Protein AF-A0A9L0JDP2-F1 (afdb_monomer)

Foldseek 3Di:
DDDDDDDDDDDPDDDPPDPVVPPPPPDDDDDDPPFQEEQEAQAPVSVLVQLVCVVVVGRYYYDHPDPDHHPQQDWDCPDPPDIDRRHDPDPDPPDVCSCVVVVVVVVPDADDDDFQPDKAFDPDDPPPPDDGQIQTHGDDLVVNLVSCVVPPNVCSVCVVVVVVVVVLLCQLCVLVVPQDDQPVCCCPPNDPVSVVVSVVSCVSNVCSVVPDDPPDDDDPPDPPVVNVPDDDDDDDD

Secondary structure (DSSP, 8-state):
------------------GGGGTTSSSS-----S-SEEEE--BHHHHHHHHHHHHTT--EEEE-SSSS-BGGG-EEEEETTEEEESS--S--S--HHHHHHTTTTTTT------SS-EEEE------SSPPPPEEEE-S-HHHHHHHHHTT-HHHHHHHHHHHHHHHHHHHHHHHHHSSPPP-HHHHHHS-HHHHHHHHGGGHHHHHHHH----TT------S-HHHH---------

InterPro domains:
  IPR036188 FAD/NAD(P)-binding domain superfamily [G3DSA:3.50.50.60] (34-152)
  IPR036188 FAD/NAD(P)-binding domain superfamily [SSF51905] (31-178)

Radius of gyration: 27.21 Å; Cα contacts (8 Å, |Δi|>4): 185; chains: 1; bounding box: 73×47×83 Å

pLDDT: mean 76.31, std 22.42, range [28.19, 98.44]

Nearest PDB structures (foldseek):
  3hdq-assembly1_A  TM=6.969E-01  e=1.638E-02  Deinococcus radiodurans
  4gu0-assembly2_D  TM=6.126E-01  e=6.664E-03  Homo sapiens
  4fwj-assembly1_A  TM=6.280E-01  e=8.616E-03  Homo sapiens
  4gut-assembly1_A  TM=4.426E-01  e=4.533E-03  Homo sapiens
  7xe2-assembly1_A  TM=3.858E-01  e=6.664E-03  Homo sapiens

Mean predicted aligned error: 14.18 Å

Solvent-accessible surface area (backbone atoms only — not comparable to full-atom values): 15313 Å² total; per-residue (Å²): 133,88,81,90,85,84,85,86,79,85,88,91,75,80,84,85,74,63,76,79,74,66,80,68,69,90,71,74,83,88,70,75,76,89,48,80,42,78,42,83,40,38,21,56,69,41,46,52,52,49,52,54,41,42,75,72,70,40,46,63,46,75,47,52,95,57,101,68,70,27,54,48,60,30,72,43,71,86,46,96,100,41,78,41,57,73,74,42,85,68,89,81,81,75,51,68,64,58,45,56,76,68,40,34,61,84,76,65,58,80,86,79,83,70,73,61,69,41,78,48,77,51,97,53,83,63,78,67,97,52,80,61,60,54,44,55,35,51,88,48,66,70,60,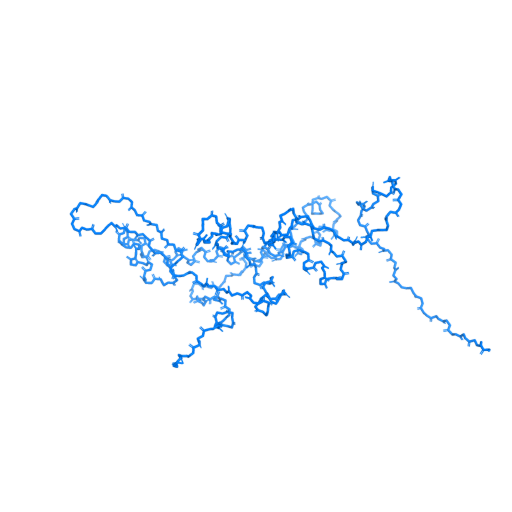32,29,58,36,39,38,79,78,34,60,66,55,24,71,46,43,66,61,50,52,55,51,53,51,52,54,48,63,34,48,55,60,54,76,79,45,75,74,68,61,60,61,41,50,75,73,42,56,74,68,48,28,60,55,48,54,62,56,45,48,49,61,51,46,30,74,62,73,68,79,72,97,80,80,85,75,78,8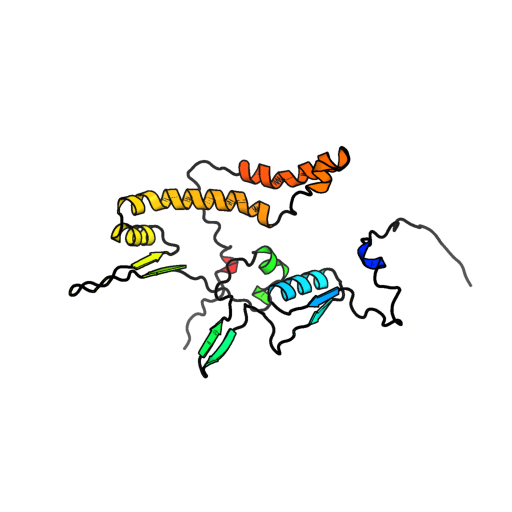5,60,75,58,64,81,77,70,69,80,81,83,78,76,78,77,135

Structure (mmCIF, N/CA/C/O backbone):
data_AF-A0A9L0JDP2-F1
#
_entry.id   AF-A0A9L0JDP2-F1
#
loop_
_atom_site.group_PDB
_atom_site.id
_atom_site.type_symbol
_atom_site.label_atom_id
_atom_site.label_alt_id
_atom_site.label_comp_id
_atom_site.label_asym_id
_atom_site.label_entity_id
_atom_site.label_seq_id
_atom_site.pdbx_PDB_ins_code
_atom_site.Cartn_x
_atom_site.Cartn_y
_atom_site.Cartn_z
_atom_site.occupancy
_atom_site.B_iso_or_equiv
_atom_site.auth_seq_id
_atom_site.auth_comp_id
_atom_site.auth_asym_id
_atom_site.auth_atom_id
_atom_site.pdbx_PDB_model_num
ATOM 1 N N . MET A 1 1 ? 34.799 19.484 -53.514 1.00 33.72 1 MET A N 1
ATOM 2 C CA . MET A 1 1 ? 36.082 19.444 -52.776 1.00 33.72 1 MET A CA 1
ATOM 3 C C . MET A 1 1 ? 35.732 19.665 -51.308 1.00 33.72 1 MET A C 1
ATOM 5 O O . MET A 1 1 ? 35.156 20.699 -51.018 1.00 33.72 1 MET A O 1
ATOM 9 N N . ALA A 1 2 ? 35.693 18.643 -50.441 1.00 28.53 2 ALA A N 1
ATOM 10 C CA . ALA A 1 2 ? 36.844 18.050 -49.727 1.00 28.53 2 ALA A CA 1
ATOM 11 C C . ALA A 1 2 ? 37.706 19.151 -49.063 1.00 28.53 2 ALA A C 1
ATOM 13 O O . ALA A 1 2 ? 38.103 20.069 -49.761 1.00 28.53 2 ALA A O 1
ATOM 14 N N . ALA A 1 3 ? 38.027 19.163 -47.767 1.00 32.31 3 ALA A N 1
ATOM 15 C CA . ALA A 1 3 ? 38.259 18.081 -46.813 1.00 32.31 3 ALA A CA 1
ATOM 16 C C . ALA A 1 3 ? 38.111 18.631 -45.361 1.00 32.31 3 ALA A C 1
ATOM 18 O O . ALA A 1 3 ? 38.319 19.812 -45.121 1.00 32.31 3 ALA A O 1
ATOM 19 N N . SER A 1 4 ? 37.548 17.865 -44.422 1.00 33.56 4 SER A N 1
ATOM 20 C CA . SER A 1 4 ? 38.250 17.083 -43.382 1.00 33.56 4 SER A CA 1
ATOM 21 C C . SER A 1 4 ? 38.693 17.849 -42.126 1.00 33.56 4 SER A C 1
ATOM 23 O O . SER A 1 4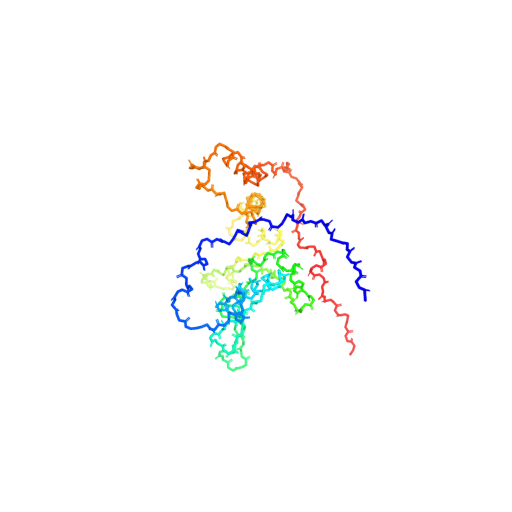 ? 39.580 18.690 -42.176 1.00 33.56 4 SER A O 1
ATOM 25 N N . GLY A 1 5 ? 38.173 17.407 -40.980 1.00 29.95 5 GLY A N 1
ATOM 26 C CA . GLY A 1 5 ? 38.698 17.690 -39.644 1.00 29.95 5 GLY A CA 1
ATOM 27 C C . GLY A 1 5 ? 38.155 16.669 -38.649 1.00 29.95 5 GLY A C 1
ATOM 28 O O . GLY A 1 5 ? 37.152 16.900 -37.986 1.00 29.95 5 GLY A O 1
ATOM 29 N N . ARG A 1 6 ? 38.774 15.486 -38.630 1.00 34.44 6 ARG A N 1
ATOM 30 C CA . ARG A 1 6 ? 38.510 14.398 -37.679 1.00 34.44 6 ARG A CA 1
ATOM 31 C C . ARG A 1 6 ? 38.980 14.802 -36.280 1.00 34.44 6 ARG A C 1
ATOM 33 O O . ARG A 1 6 ? 40.044 15.394 -36.158 1.00 34.44 6 ARG A O 1
ATOM 40 N N . GLY A 1 7 ? 38.301 14.279 -35.261 1.00 28.19 7 GLY A N 1
ATOM 41 C CA . GLY A 1 7 ? 38.984 13.794 -34.062 1.00 28.19 7 GLY A CA 1
ATOM 42 C C . GLY A 1 7 ? 38.589 14.460 -32.752 1.00 28.19 7 GLY A C 1
ATOM 43 O O . GLY A 1 7 ? 39.236 15.400 -32.320 1.00 28.19 7 GLY A O 1
ATOM 44 N N . LEU A 1 8 ? 37.649 13.839 -32.040 1.00 36.06 8 LEU A N 1
ATOM 45 C CA . LEU A 1 8 ? 37.987 13.273 -30.734 1.00 36.06 8 LEU A CA 1
ATOM 46 C C . LEU A 1 8 ? 37.061 12.096 -30.414 1.00 36.06 8 LEU A C 1
ATOM 48 O O . LEU A 1 8 ? 35.843 12.198 -30.315 1.00 36.06 8 LEU A O 1
ATOM 52 N N . CYS A 1 9 ? 37.708 10.941 -30.372 1.00 32.25 9 CYS A N 1
ATOM 53 C CA . CYS A 1 9 ? 37.169 9.613 -30.181 1.00 32.25 9 CYS A CA 1
ATOM 54 C C . CYS A 1 9 ? 36.943 9.294 -28.696 1.00 32.25 9 CYS A C 1
ATOM 56 O O . CYS A 1 9 ? 37.744 9.672 -27.851 1.00 32.25 9 CYS A O 1
ATOM 58 N N . ARG A 1 10 ? 35.972 8.396 -28.476 1.00 33.31 10 ARG A N 1
ATOM 59 C CA . ARG A 1 10 ? 36.019 7.243 -27.554 1.00 33.31 10 ARG A CA 1
ATOM 60 C C . ARG A 1 10 ? 36.104 7.506 -26.044 1.00 33.31 10 ARG A C 1
ATOM 62 O O . ARG A 1 10 ? 37.184 7.589 -25.480 1.00 33.31 10 ARG A O 1
ATOM 69 N N . ALA A 1 11 ? 34.959 7.301 -25.393 1.00 33.59 11 ALA A N 1
ATOM 70 C CA . ALA A 1 11 ? 34.847 6.398 -24.241 1.00 33.59 11 ALA A CA 1
ATOM 71 C C . ALA A 1 11 ? 33.396 5.893 -24.084 1.00 33.59 11 ALA A C 1
ATOM 73 O O . ALA A 1 11 ? 32.724 6.178 -23.103 1.00 33.59 11 ALA A O 1
ATOM 74 N N . VAL A 1 12 ? 32.897 5.133 -25.066 1.00 35.25 12 VAL A N 1
ATOM 75 C CA . VAL A 1 12 ? 31.731 4.248 -24.873 1.00 35.25 12 VAL A CA 1
ATOM 76 C C . VAL A 1 12 ? 32.250 2.821 -25.006 1.00 35.25 12 VAL A C 1
ATOM 78 O O . VAL A 1 12 ? 32.100 2.160 -26.030 1.00 35.25 12 VAL A O 1
ATOM 81 N N . GLY A 1 13 ? 33.025 2.411 -24.004 1.00 32.59 13 GLY A N 1
ATOM 82 C CA . GLY A 1 13 ? 33.569 1.067 -23.873 1.00 32.59 13 GLY A CA 1
ATOM 83 C C . GLY A 1 13 ? 32.751 0.268 -22.864 1.00 32.59 13 GLY A C 1
ATOM 84 O O . GLY A 1 13 ? 32.500 0.751 -21.768 1.00 32.59 13 GLY A O 1
ATOM 85 N N . ALA A 1 14 ? 32.401 -0.958 -23.256 1.00 38.81 14 ALA A N 1
ATOM 86 C CA . ALA A 1 14 ? 31.764 -2.018 -22.472 1.00 38.81 14 ALA A CA 1
ATOM 87 C C . ALA A 1 14 ? 30.270 -1.831 -22.137 1.00 38.81 14 ALA A C 1
ATOM 89 O O . ALA A 1 14 ? 29.865 -1.302 -21.109 1.00 38.81 14 ALA A O 1
ATOM 90 N N . SER A 1 15 ? 29.438 -2.388 -23.019 1.00 44.62 15 SER A N 1
ATOM 91 C CA . SER A 1 15 ? 28.046 -2.739 -22.746 1.00 44.62 15 SER A CA 1
ATOM 92 C C . SER A 1 15 ? 27.969 -3.756 -21.590 1.00 44.62 15 SER A C 1
ATOM 94 O O . SER A 1 15 ? 28.521 -4.847 -21.739 1.00 44.62 15 SER A O 1
ATOM 96 N N . PRO A 1 16 ? 27.264 -3.488 -20.474 1.00 43.59 16 PRO A N 1
ATOM 97 C CA . PRO A 1 16 ? 27.003 -4.490 -19.453 1.00 43.59 16 PRO A CA 1
ATOM 98 C C . PRO A 1 16 ? 25.649 -5.135 -19.758 1.00 43.59 16 PRO A C 1
ATOM 100 O O . PRO A 1 16 ? 24.687 -4.991 -19.009 1.00 43.59 16 PRO A O 1
ATOM 103 N N . ARG A 1 17 ? 25.513 -5.803 -20.911 1.00 47.50 17 ARG A N 1
ATOM 104 C CA . ARG A 1 17 ? 24.341 -6.662 -21.128 1.00 47.50 17 ARG A CA 1
ATOM 105 C C . ARG A 1 17 ? 24.508 -7.879 -20.209 1.00 47.50 17 ARG A C 1
ATOM 107 O O . ARG A 1 17 ? 25.501 -8.590 -20.369 1.00 47.50 17 ARG A O 1
ATOM 114 N N . PRO A 1 18 ? 23.593 -8.137 -19.258 1.00 46.75 18 PRO A N 1
ATOM 115 C CA . PRO A 1 18 ? 23.719 -9.297 -18.387 1.00 46.75 18 PRO A CA 1
ATOM 116 C C . PRO A 1 18 ? 23.663 -10.594 -19.212 1.00 46.75 18 PRO A C 1
ATOM 118 O O . PRO A 1 18 ? 23.023 -10.649 -20.267 1.00 46.75 18 PRO A O 1
ATOM 121 N N . ALA A 1 19 ? 24.342 -11.639 -18.731 1.00 52.16 19 ALA A N 1
ATOM 122 C CA . ALA A 1 19 ? 24.597 -12.886 -19.459 1.00 52.16 19 ALA A CA 1
ATOM 123 C C . ALA A 1 19 ? 23.337 -13.598 -19.999 1.00 52.16 19 ALA A C 1
ATOM 125 O O . ALA A 1 19 ? 23.432 -14.321 -20.990 1.00 52.16 19 ALA A O 1
ATOM 126 N N . TRP A 1 20 ? 22.158 -13.337 -19.427 1.00 52.25 20 TRP A N 1
ATOM 127 C CA . TRP A 1 20 ? 20.892 -13.946 -19.846 1.00 52.25 20 TRP A CA 1
ATOM 128 C C . TRP A 1 20 ? 20.442 -13.560 -21.269 1.00 52.25 20 TRP A C 1
ATOM 130 O O . TRP A 1 20 ? 19.670 -14.297 -21.874 1.00 52.25 20 TRP A O 1
ATOM 140 N N . ARG A 1 21 ? 20.966 -12.474 -21.869 1.00 47.22 21 ARG A N 1
ATOM 141 C CA . ARG A 1 21 ? 20.649 -12.117 -23.271 1.00 47.22 21 ARG A CA 1
ATOM 142 C C . ARG A 1 21 ? 21.273 -13.041 -24.326 1.00 47.22 21 ARG A C 1
ATOM 144 O O . ARG A 1 21 ? 20.847 -12.981 -25.473 1.00 47.22 21 ARG A O 1
ATOM 151 N N . ARG A 1 22 ? 22.285 -13.855 -23.993 1.00 47.56 22 ARG A N 1
ATOM 152 C CA . ARG A 1 22 ? 22.965 -14.716 -24.987 1.00 47.56 22 ARG A CA 1
ATOM 153 C C . ARG A 1 22 ? 22.271 -16.057 -25.239 1.00 47.56 22 ARG A C 1
ATOM 155 O O . ARG A 1 22 ? 22.456 -16.615 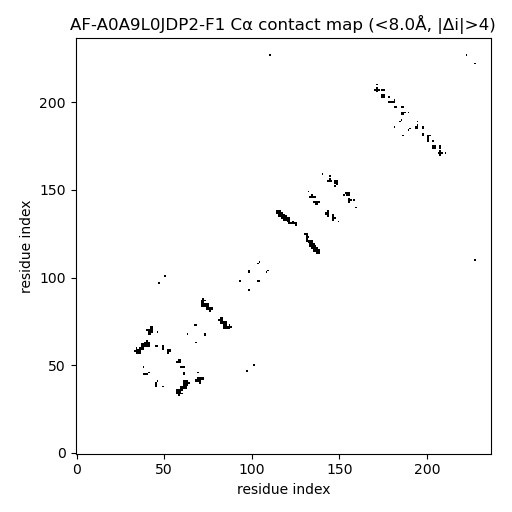-26.310 1.00 47.56 22 ARG A O 1
ATOM 162 N N . ALA A 1 23 ? 21.452 -16.551 -24.312 1.00 49.50 23 ALA A N 1
ATOM 163 C CA . ALA A 1 23 ? 20.966 -17.934 -24.355 1.00 49.50 23 ALA A CA 1
ATOM 164 C C . ALA A 1 23 ? 19.836 -18.213 -25.372 1.00 49.50 23 ALA A C 1
ATOM 166 O O . ALA A 1 23 ? 19.535 -19.372 -25.629 1.00 49.50 23 ALA A O 1
ATOM 167 N N . HIS A 1 24 ? 19.211 -17.190 -25.966 1.00 47.59 24 HIS A N 1
ATOM 168 C CA . HIS A 1 24 ? 17.998 -17.372 -26.783 1.00 47.59 24 HIS A CA 1
ATOM 169 C C . HIS A 1 24 ? 18.166 -17.081 -28.284 1.00 47.59 24 HIS A C 1
ATOM 171 O O . HIS A 1 24 ? 17.195 -17.183 -29.026 1.00 47.59 24 HIS A O 1
ATOM 177 N N . TRP A 1 25 ? 19.365 -16.711 -28.748 1.00 44.75 25 TRP A N 1
ATOM 178 C CA . TRP A 1 25 ? 19.568 -16.221 -30.122 1.00 44.75 25 TRP A CA 1
ATOM 179 C C . TRP A 1 25 ? 19.811 -17.321 -31.170 1.00 44.75 25 TRP A C 1
ATOM 181 O O . TRP A 1 25 ? 19.553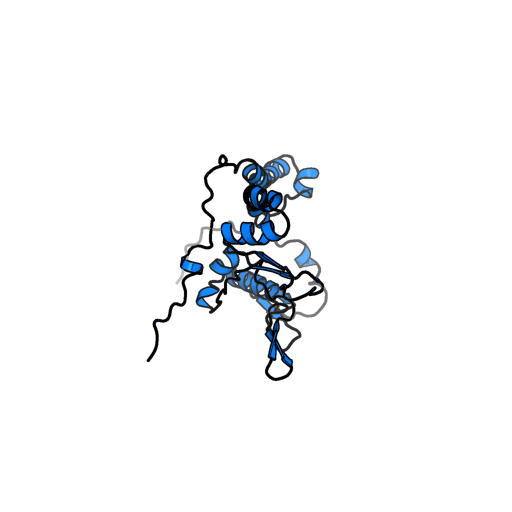 -17.108 -32.350 1.00 44.75 25 TRP A O 1
ATOM 191 N N . GLU A 1 26 ? 20.285 -18.504 -30.777 1.00 48.22 26 GLU A N 1
ATOM 192 C CA . GLU A 1 26 ? 20.755 -19.506 -31.750 1.00 48.22 26 GLU A CA 1
ATOM 193 C C . GLU A 1 26 ? 19.645 -20.378 -32.360 1.00 48.22 26 GLU A C 1
ATOM 195 O O . GLU A 1 26 ? 19.895 -21.104 -33.320 1.00 48.22 26 GLU A O 1
ATOM 200 N N . ALA A 1 27 ? 18.399 -20.279 -31.885 1.00 52.94 27 ALA A N 1
ATOM 201 C CA . ALA A 1 27 ? 17.290 -21.068 -32.410 1.00 52.94 27 ALA A CA 1
ATOM 202 C C . ALA A 1 27 ? 16.154 -20.183 -32.952 1.00 52.94 27 ALA A C 1
ATOM 204 O O . ALA A 1 27 ? 15.339 -19.680 -32.181 1.00 52.94 27 ALA A O 1
ATOM 205 N N . ARG A 1 28 ? 16.039 -20.152 -34.292 1.00 51.56 28 ARG A N 1
ATOM 206 C CA . ARG A 1 28 ? 14.911 -19.710 -35.157 1.00 51.56 28 ARG A CA 1
ATOM 207 C C . ARG A 1 28 ? 15.097 -18.360 -35.873 1.00 51.56 28 ARG A C 1
ATOM 209 O O . ARG A 1 28 ? 15.578 -17.383 -35.314 1.00 51.56 28 ARG A O 1
ATOM 216 N N . GLY A 1 29 ? 14.726 -18.364 -37.160 1.00 50.81 29 GLY A N 1
ATOM 217 C CA . GLY A 1 29 ? 14.901 -17.282 -38.134 1.00 50.81 29 GLY A CA 1
ATOM 218 C C . GLY A 1 29 ? 14.447 -15.904 -37.647 1.00 50.81 29 GLY A C 1
ATOM 219 O O . GLY A 1 29 ? 13.514 -15.770 -36.861 1.00 50.81 29 GLY A O 1
ATOM 220 N N . HIS A 1 30 ? 15.163 -14.881 -38.111 1.00 51.69 30 HIS A N 1
ATOM 221 C CA . HIS A 1 30 ? 15.172 -13.533 -37.552 1.00 51.69 30 HIS A CA 1
ATOM 222 C C . HIS A 1 30 ? 13.851 -12.770 -37.733 1.00 51.69 30 HIS A C 1
ATOM 224 O O . HIS A 1 30 ? 13.695 -11.982 -38.664 1.00 51.69 30 HIS A O 1
ATOM 230 N N . LEU A 1 31 ? 12.940 -12.907 -36.773 1.00 53.84 31 LEU A N 1
ATOM 231 C CA . LEU A 1 31 ? 12.089 -11.783 -36.399 1.00 53.84 31 LEU A CA 1
ATOM 232 C C . LEU A 1 31 ? 12.994 -10.761 -35.704 1.00 53.84 31 LEU A C 1
ATOM 234 O O . LEU A 1 31 ? 13.639 -11.078 -34.702 1.00 53.84 31 LEU A O 1
ATOM 238 N N . LYS A 1 32 ? 13.095 -9.541 -36.244 1.00 54.28 32 LYS A N 1
ATOM 239 C CA . LYS A 1 32 ? 13.698 -8.442 -35.480 1.00 54.28 32 LYS A CA 1
ATOM 240 C C . LYS A 1 32 ? 12.852 -8.266 -34.213 1.00 54.28 32 LYS A C 1
ATOM 242 O O . LYS A 1 32 ? 11.629 -8.242 -34.345 1.00 54.28 32 LYS A O 1
ATOM 247 N N . PRO A 1 33 ? 13.449 -8.158 -33.013 1.00 65.69 33 PRO A N 1
ATOM 248 C CA . PRO A 1 33 ? 12.668 -7.843 -31.830 1.00 65.69 33 PRO A CA 1
ATOM 249 C C . PRO A 1 33 ? 12.027 -6.472 -32.045 1.00 65.69 33 PRO A C 1
ATOM 251 O O . PRO A 1 33 ? 12.725 -5.464 -32.114 1.00 65.69 33 PRO A O 1
ATOM 254 N N . GLU A 1 34 ? 10.707 -6.456 -32.229 1.00 80.69 34 GLU A N 1
ATOM 255 C CA . GLU A 1 34 ? 9.926 -5.229 -32.398 1.00 80.69 34 GLU A CA 1
ATOM 256 C C . GLU A 1 34 ? 9.892 -4.423 -31.095 1.00 80.69 34 GLU A C 1
ATOM 258 O O . GLU A 1 34 ? 9.812 -3.202 -31.134 1.00 80.69 34 GLU A O 1
ATOM 263 N N . TYR A 1 35 ? 10.054 -5.101 -29.955 1.00 89.75 35 TYR A N 1
ATOM 264 C CA . TYR A 1 35 ? 10.058 -4.531 -28.612 1.00 89.75 35 TYR A CA 1
ATOM 265 C C . TYR A 1 35 ? 11.344 -4.901 -27.859 1.00 89.75 35 TYR A C 1
ATOM 267 O O . TYR A 1 35 ? 11.875 -6.004 -28.009 1.00 89.75 35 TYR A O 1
ATOM 275 N N . ASP A 1 36 ? 11.814 -3.996 -27.001 1.00 91.56 36 ASP A N 1
ATOM 276 C CA . ASP A 1 36 ? 12.948 -4.202 -26.093 1.00 91.56 36 ASP A CA 1
ATOM 277 C C . ASP A 1 36 ? 12.545 -4.947 -24.811 1.00 91.56 36 ASP A C 1
ATOM 279 O O . ASP A 1 36 ? 13.378 -5.617 -24.192 1.00 91.56 36 ASP A O 1
ATOM 283 N N . ALA A 1 37 ? 11.278 -4.815 -24.404 1.00 95.06 37 ALA A N 1
ATOM 284 C CA . ALA A 1 37 ? 10.700 -5.466 -23.236 1.00 95.06 37 ALA A CA 1
ATOM 285 C C . ALA A 1 37 ? 9.244 -5.877 -23.487 1.00 95.06 37 ALA A C 1
ATOM 287 O O . ALA A 1 37 ? 8.489 -5.194 -24.179 1.00 95.06 37 ALA A O 1
ATOM 288 N N . VAL A 1 38 ? 8.840 -6.991 -22.877 1.00 96.00 38 VAL A N 1
ATOM 289 C CA . VAL A 1 38 ? 7.465 -7.491 -22.918 1.00 96.00 38 VAL A CA 1
ATOM 290 C C . VAL A 1 38 ? 6.976 -7.712 -21.491 1.00 96.00 38 VAL A C 1
ATOM 292 O O . VAL A 1 38 ? 7.609 -8.434 -20.722 1.00 96.00 38 VAL A O 1
ATOM 295 N N . VAL A 1 39 ? 5.841 -7.108 -21.147 1.00 97.19 39 VAL A N 1
ATOM 296 C CA . VAL A 1 39 ? 5.135 -7.304 -19.879 1.00 97.19 39 VAL A CA 1
ATOM 297 C C . VAL A 1 39 ? 3.905 -8.170 -20.134 1.00 97.19 39 VAL A C 1
ATOM 299 O O . VAL A 1 39 ? 3.047 -7.831 -20.948 1.00 97.19 39 VAL A O 1
ATOM 302 N N . ILE A 1 40 ? 3.810 -9.298 -19.433 1.00 97.31 40 ILE A N 1
ATOM 303 C CA . ILE A 1 40 ? 2.661 -10.203 -19.521 1.00 97.31 40 ILE A CA 1
ATOM 304 C C . ILE A 1 40 ? 1.731 -9.936 -18.335 1.00 97.31 40 ILE A C 1
ATOM 306 O O . ILE A 1 40 ? 2.102 -10.149 -17.183 1.00 97.31 40 ILE A O 1
ATOM 310 N N . GLY A 1 41 ? 0.518 -9.481 -18.638 1.00 97.31 41 GLY A N 1
ATOM 311 C CA . GLY A 1 41 ? -0.519 -9.077 -17.694 1.00 97.31 41 GLY A CA 1
ATOM 312 C C . GLY A 1 41 ? -0.632 -7.557 -17.568 1.00 97.31 41 GLY A C 1
ATOM 313 O O . GLY A 1 41 ? 0.266 -6.895 -17.048 1.00 97.31 41 GLY A O 1
ATOM 314 N N . ALA A 1 42 ? -1.783 -6.999 -17.952 1.00 96.88 42 ALA A N 1
ATOM 315 C CA . ALA A 1 42 ? -2.097 -5.576 -17.782 1.00 96.88 42 ALA A CA 1
ATOM 316 C C . ALA A 1 42 ? -2.808 -5.311 -16.446 1.00 96.88 42 ALA A C 1
ATOM 318 O O . ALA A 1 42 ? -3.799 -4.584 -16.372 1.00 96.88 42 ALA A O 1
ATOM 319 N N . GLY A 1 43 ? -2.316 -5.920 -15.365 1.00 95.19 43 GLY A N 1
ATOM 320 C CA . GLY A 1 43 ? -2.707 -5.554 -14.003 1.00 95.19 43 GLY A CA 1
ATOM 321 C C . GLY A 1 43 ? -2.082 -4.227 -13.572 1.00 95.19 43 GLY A C 1
ATOM 322 O O . GLY A 1 43 ? -1.113 -3.786 -14.180 1.00 95.19 43 GLY A O 1
ATOM 323 N N . HIS A 1 44 ? -2.578 -3.614 -12.494 1.00 93.12 44 HIS A N 1
ATOM 324 C CA . HIS A 1 44 ? -2.012 -2.364 -11.957 1.00 93.12 44 HIS A CA 1
ATOM 325 C C . HIS A 1 44 ? -0.478 -2.418 -11.783 1.00 93.12 44 HIS A C 1
ATOM 327 O O . HIS A 1 44 ? 0.206 -1.499 -12.217 1.00 93.12 44 HIS A O 1
ATOM 333 N N . ASN A 1 45 ? 0.081 -3.520 -11.265 1.00 93.62 45 ASN A N 1
ATOM 334 C CA . ASN A 1 45 ? 1.537 -3.684 -11.132 1.00 93.62 45 ASN A CA 1
ATOM 335 C C . ASN A 1 45 ? 2.260 -3.766 -12.487 1.00 93.62 45 ASN A C 1
ATOM 337 O O . ASN A 1 45 ? 3.285 -3.117 -12.677 1.00 93.62 45 ASN A O 1
ATOM 341 N N . GLY A 1 46 ? 1.721 -4.539 -13.436 1.00 96.38 46 GLY A N 1
ATOM 342 C CA . GLY A 1 46 ? 2.300 -4.677 -14.777 1.00 96.38 46 GLY A CA 1
ATOM 343 C C . GLY A 1 46 ? 2.260 -3.363 -15.556 1.00 96.38 46 GLY A C 1
ATOM 344 O O . GLY A 1 46 ? 3.244 -2.987 -16.186 1.00 96.38 46 GLY A O 1
ATOM 345 N N . LEU A 1 47 ? 1.160 -2.617 -15.440 1.00 96.19 47 LEU A N 1
ATOM 346 C CA . LEU A 1 47 ? 1.004 -1.298 -16.050 1.00 96.19 47 LEU A CA 1
ATOM 347 C C . LEU A 1 47 ? 1.955 -0.263 -15.439 1.00 96.19 47 LEU A C 1
ATOM 349 O O . LEU A 1 47 ? 2.555 0.506 -16.182 1.00 96.19 47 LEU A O 1
ATOM 353 N N . VAL A 1 48 ? 2.150 -0.269 -14.115 1.00 96.00 48 VAL A N 1
ATOM 354 C CA . VAL A 1 48 ? 3.151 0.589 -13.459 1.00 96.00 48 VAL A CA 1
ATOM 355 C C . VAL A 1 48 ? 4.558 0.252 -13.956 1.00 96.00 48 VAL A C 1
ATOM 357 O O . VAL A 1 48 ? 5.293 1.152 -14.359 1.00 96.00 48 VAL A O 1
ATOM 360 N N . ALA A 1 49 ? 4.926 -1.032 -13.994 1.00 96.50 49 ALA A N 1
ATOM 361 C CA . ALA A 1 49 ? 6.232 -1.462 -14.493 1.00 96.50 49 ALA A CA 1
ATOM 362 C C . ALA A 1 49 ? 6.453 -1.048 -15.959 1.00 96.50 49 ALA A C 1
ATOM 364 O O . ALA A 1 49 ? 7.495 -0.483 -16.291 1.00 96.50 49 ALA A O 1
ATOM 365 N N . ALA A 1 50 ? 5.457 -1.269 -16.823 1.00 97.50 50 ALA A N 1
ATOM 366 C CA . ALA A 1 50 ? 5.505 -0.871 -18.226 1.00 97.50 50 ALA A CA 1
ATOM 367 C C . ALA A 1 50 ? 5.649 0.649 -18.392 1.00 97.50 50 ALA A C 1
ATOM 369 O O . ALA A 1 50 ? 6.468 1.099 -19.191 1.00 97.50 50 ALA A O 1
ATOM 370 N N . ALA A 1 51 ? 4.917 1.441 -17.601 1.00 96.88 51 ALA A N 1
ATOM 371 C CA . ALA A 1 51 ? 5.012 2.897 -17.627 1.00 96.88 51 ALA A CA 1
ATOM 372 C C . ALA A 1 51 ? 6.424 3.382 -17.261 1.00 96.88 51 ALA A C 1
ATOM 374 O O . ALA A 1 51 ? 6.973 4.245 -17.944 1.00 96.88 51 ALA A O 1
ATOM 375 N N . TYR A 1 52 ? 7.052 2.802 -16.233 1.00 97.00 52 TYR A N 1
ATOM 376 C CA . TYR A 1 52 ? 8.432 3.143 -15.879 1.00 97.00 52 TYR A CA 1
ATOM 377 C C . TYR A 1 52 ? 9.445 2.721 -16.950 1.00 97.00 52 TYR A C 1
ATOM 379 O O . TYR A 1 52 ? 10.327 3.511 -17.281 1.00 97.00 52 TYR A O 1
ATOM 387 N N . LEU A 1 53 ? 9.310 1.524 -17.535 1.00 96.25 53 LEU A N 1
ATOM 388 C CA . LEU A 1 53 ? 10.162 1.086 -18.649 1.00 96.25 53 LEU A CA 1
ATOM 389 C C . LEU A 1 53 ? 10.064 2.052 -19.836 1.00 96.25 53 LEU A C 1
ATOM 391 O O . LEU A 1 53 ? 11.082 2.504 -20.361 1.00 96.25 53 LEU A O 1
ATOM 395 N N . GLN A 1 54 ? 8.845 2.437 -20.208 1.00 94.94 54 GLN A N 1
ATOM 396 C CA . GLN A 1 54 ? 8.615 3.358 -21.314 1.00 94.94 54 GLN A CA 1
ATOM 397 C C . GLN A 1 54 ? 9.173 4.761 -21.031 1.00 94.94 54 GLN A C 1
ATOM 399 O O . GLN A 1 54 ? 9.767 5.370 -21.919 1.00 94.94 54 GLN A O 1
ATOM 404 N N . ARG A 1 55 ? 9.067 5.263 -19.792 1.00 93.81 55 ARG A N 1
ATOM 405 C CA . ARG A 1 55 ? 9.696 6.536 -19.382 1.00 93.81 55 ARG A CA 1
ATOM 406 C C . ARG A 1 55 ? 11.219 6.520 -19.496 1.00 93.81 55 ARG A C 1
ATOM 408 O O . ARG A 1 55 ? 11.815 7.571 -19.705 1.00 93.81 55 ARG A O 1
ATOM 415 N N . LEU A 1 56 ? 11.842 5.348 -19.382 1.00 95.31 56 LEU A N 1
ATOM 416 C CA . LEU A 1 56 ? 13.277 5.151 -19.601 1.00 95.31 56 LEU A CA 1
ATOM 417 C C . LEU A 1 56 ? 13.638 4.939 -21.084 1.00 95.31 56 LEU A C 1
ATOM 419 O O . LEU A 1 56 ? 14.791 4.644 -21.394 1.00 95.31 56 LEU A O 1
ATOM 423 N N . GLY A 1 57 ? 12.677 5.085 -22.002 1.00 92.62 57 GLY A N 1
ATOM 424 C CA . GLY A 1 57 ? 12.881 4.938 -23.444 1.00 92.62 57 GLY A CA 1
ATOM 425 C C . GLY A 1 57 ? 12.911 3.489 -23.935 1.00 92.62 57 GLY A C 1
ATOM 426 O O . GLY A 1 57 ? 13.315 3.248 -25.069 1.00 92.62 57 GLY A O 1
ATOM 427 N N . VAL A 1 58 ? 12.502 2.522 -23.107 1.00 95.44 58 VAL A N 1
ATOM 428 C CA . VAL A 1 58 ? 12.439 1.105 -23.489 1.00 95.44 58 VAL A CA 1
ATOM 429 C C . VAL A 1 58 ? 11.183 0.868 -24.322 1.00 95.44 58 VAL A C 1
ATOM 431 O O . VAL A 1 58 ? 10.070 1.099 -23.835 1.00 95.44 58 VAL A O 1
ATOM 434 N N . ASN A 1 59 ? 11.331 0.367 -25.553 1.00 93.50 59 ASN A N 1
ATOM 435 C CA . ASN A 1 59 ? 10.173 0.019 -26.370 1.00 93.50 59 ASN A CA 1
ATOM 436 C C . ASN A 1 59 ? 9.455 -1.195 -25.759 1.00 93.50 59 ASN A C 1
ATOM 438 O O . ASN A 1 59 ? 9.955 -2.318 -25.821 1.00 93.50 59 ASN A O 1
ATOM 442 N N . THR A 1 60 ? 8.315 -0.959 -25.111 1.00 95.56 60 THR A N 1
ATOM 443 C CA . THR A 1 60 ? 7.676 -1.931 -24.218 1.00 95.56 60 THR A CA 1
ATOM 444 C C . THR A 1 60 ? 6.301 -2.323 -24.739 1.00 95.56 60 THR A C 1
ATOM 446 O O . THR A 1 60 ? 5.448 -1.460 -24.932 1.00 95.56 60 THR A O 1
ATOM 449 N N . ALA A 1 61 ? 6.062 -3.623 -24.904 1.00 96.06 61 ALA A N 1
ATOM 450 C CA . ALA A 1 61 ? 4.734 -4.168 -25.182 1.00 96.06 61 ALA A CA 1
ATOM 451 C C . ALA A 1 61 ? 4.100 -4.745 -23.914 1.00 96.06 61 ALA A C 1
ATOM 453 O O . ALA A 1 61 ? 4.779 -5.376 -23.103 1.00 96.06 61 ALA A O 1
ATOM 454 N N . VAL A 1 62 ? 2.785 -4.572 -23.765 1.00 97.44 62 VAL A N 1
ATOM 455 C CA . VAL A 1 62 ? 1.998 -5.176 -22.684 1.00 97.44 62 VAL A CA 1
ATOM 456 C C . VAL A 1 62 ? 0.932 -6.071 -23.298 1.00 97.44 62 VAL A C 1
ATOM 458 O O . VAL A 1 62 ? 0.144 -5.610 -24.119 1.00 97.44 62 VAL A O 1
ATOM 461 N N . PHE A 1 63 ? 0.882 -7.334 -22.882 1.00 97.00 63 PHE A N 1
ATOM 462 C CA . PHE A 1 63 ? -0.137 -8.279 -23.334 1.00 97.00 63 PHE A CA 1
ATOM 463 C C . PHE A 1 63 ? -1.043 -8.675 -22.178 1.00 97.00 63 PHE A C 1
ATOM 465 O O . PHE A 1 63 ? -0.574 -9.162 -21.153 1.00 97.00 63 PHE A O 1
ATOM 472 N N . GLU A 1 64 ? -2.347 -8.507 -22.358 1.00 97.00 64 GLU A N 1
ATOM 473 C CA . GLU A 1 64 ? -3.371 -8.952 -21.417 1.00 97.00 64 GLU A CA 1
ATOM 474 C C . GLU A 1 64 ? -4.265 -9.981 -22.092 1.00 97.00 64 GLU A C 1
ATOM 476 O O . GLU A 1 64 ? -4.668 -9.819 -23.240 1.00 97.00 64 GLU A O 1
ATOM 481 N N . ARG A 1 65 ? -4.564 -11.061 -21.369 1.00 96.62 65 ARG A N 1
ATOM 482 C CA . ARG A 1 65 ? -5.421 -12.136 -21.871 1.00 96.62 65 ARG A CA 1
ATOM 483 C C . ARG A 1 65 ? -6.882 -11.694 -21.940 1.00 96.62 65 ARG A C 1
ATOM 485 O O . ARG A 1 65 ? -7.638 -12.180 -22.775 1.00 96.62 65 ARG A O 1
ATOM 492 N N . ARG A 1 66 ? -7.309 -10.850 -21.003 1.00 92.94 66 ARG A N 1
ATOM 493 C CA . ARG A 1 66 ? -8.686 -10.367 -20.891 1.00 92.94 66 ARG A CA 1
ATOM 494 C C . ARG A 1 66 ? -8.929 -9.178 -21.818 1.00 92.94 66 ARG A C 1
ATOM 496 O O . ARG A 1 66 ? -8.025 -8.433 -22.163 1.00 92.94 66 ARG A O 1
ATOM 503 N N . HIS A 1 67 ? -10.198 -8.939 -22.129 1.00 92.50 67 HIS A N 1
ATOM 504 C CA . HIS A 1 67 ? -10.644 -7.762 -22.883 1.00 92.50 67 HIS A CA 1
ATOM 505 C C . HIS A 1 67 ? -10.597 -6.450 -22.068 1.00 92.50 67 HIS A C 1
ATOM 507 O O . HIS A 1 67 ? -10.993 -5.402 -22.566 1.00 92.50 67 HIS A O 1
ATOM 513 N N . VAL A 1 68 ? -10.165 -6.504 -20.803 1.00 92.38 68 VAL A N 1
ATOM 514 C CA . VAL A 1 68 ? -10.144 -5.382 -19.858 1.00 92.38 68 VAL A CA 1
ATOM 515 C C . VAL A 1 68 ? -8.822 -5.366 -19.098 1.00 92.38 68 VAL A C 1
ATOM 517 O O . VAL A 1 68 ? -8.300 -6.417 -18.719 1.00 92.38 68 VAL A O 1
ATOM 520 N N . ILE A 1 69 ? -8.302 -4.166 -18.852 1.00 94.62 69 ILE A N 1
ATOM 521 C CA . ILE A 1 69 ? -7.048 -3.919 -18.132 1.00 94.62 69 ILE A CA 1
ATOM 522 C C . ILE A 1 69 ? -7.313 -3.430 -16.702 1.00 94.62 69 ILE A C 1
ATOM 524 O O . ILE A 1 69 ? -8.375 -2.889 -16.415 1.00 94.62 69 ILE A O 1
ATOM 528 N N . GLY A 1 70 ? -6.334 -3.594 -15.811 1.00 91.31 70 GLY A N 1
ATOM 529 C CA . GLY A 1 70 ? -6.357 -3.172 -14.401 1.00 91.31 70 GLY A CA 1
ATOM 530 C C . GLY A 1 70 ? -6.140 -4.324 -13.408 1.00 91.31 70 GLY A C 1
ATOM 531 O O . GLY A 1 70 ? -5.723 -4.112 -12.263 1.00 91.31 70 GLY A O 1
ATOM 532 N N . GLY A 1 71 ? -6.342 -5.572 -13.844 1.00 91.38 71 GLY A N 1
ATOM 533 C CA . GLY A 1 71 ? -6.148 -6.772 -13.022 1.00 91.38 71 GLY A CA 1
ATOM 534 C C . GLY A 1 71 ? -7.054 -6.797 -11.786 1.00 91.38 71 GLY A C 1
ATOM 535 O O . GLY A 1 71 ? -8.273 -6.704 -11.901 1.00 91.38 71 GLY A O 1
ATOM 536 N N . ALA A 1 72 ? -6.468 -6.918 -10.592 1.00 89.94 72 ALA A N 1
ATOM 537 C CA . ALA A 1 72 ? -7.214 -6.943 -9.327 1.00 89.94 72 ALA A CA 1
ATOM 538 C C . ALA A 1 72 ? -7.958 -5.631 -9.003 1.00 89.94 72 ALA A C 1
ATOM 540 O O . ALA A 1 72 ? -8.864 -5.641 -8.171 1.00 89.94 72 ALA A O 1
ATOM 541 N N . ALA A 1 73 ? -7.580 -4.523 -9.652 1.00 90.50 73 ALA A N 1
ATOM 542 C CA . ALA A 1 73 ? -8.158 -3.196 -9.441 1.00 90.50 73 ALA A CA 1
ATOM 543 C C . ALA A 1 73 ? -9.353 -2.894 -10.365 1.00 90.50 73 ALA A C 1
ATOM 545 O O . ALA A 1 73 ? -9.894 -1.792 -10.328 1.00 90.50 73 ALA A O 1
ATOM 546 N N . VAL A 1 74 ? -9.764 -3.843 -11.214 1.00 91.81 74 VAL A N 1
ATOM 547 C CA . VAL A 1 74 ? -10.914 -3.649 -12.106 1.00 91.81 74 VAL A CA 1
ATOM 548 C C . VAL A 1 74 ? -12.212 -3.685 -11.306 1.00 91.81 74 VAL A C 1
ATOM 550 O O . VAL A 1 74 ? -12.404 -4.529 -10.426 1.00 91.81 74 VAL A O 1
ATOM 553 N N . THR A 1 75 ? -13.109 -2.766 -11.650 1.00 91.38 75 THR A N 1
ATOM 554 C CA . THR A 1 75 ? -14.516 -2.803 -11.257 1.00 91.38 75 THR A CA 1
ATOM 555 C C . THR A 1 75 ? -15.334 -3.453 -12.366 1.00 91.38 75 THR A C 1
ATOM 557 O O . THR A 1 75 ? -15.289 -2.997 -13.507 1.00 91.38 75 THR A O 1
ATOM 560 N N . GLU A 1 76 ? -16.088 -4.497 -12.037 1.00 89.94 76 GLU A N 1
ATOM 561 C CA . GLU A 1 76 ? -16.894 -5.253 -12.999 1.00 89.94 76 GLU A CA 1
ATOM 562 C C . GLU A 1 76 ? -18.340 -5.366 -12.540 1.00 89.94 76 GLU A C 1
ATOM 564 O O . GLU A 1 76 ? -18.639 -5.384 -11.346 1.00 89.94 76 GLU A O 1
ATOM 569 N N . GLU A 1 77 ? -19.238 -5.455 -13.510 1.00 92.00 77 GLU A N 1
ATOM 570 C CA . GLU A 1 77 ? -20.652 -5.697 -13.279 1.00 92.00 77 GLU A CA 1
ATOM 571 C C . GLU A 1 77 ? -20.907 -7.203 -13.331 1.00 92.00 77 GLU A C 1
ATOM 573 O O . GLU A 1 77 ? -20.944 -7.808 -14.399 1.00 92.00 77 GLU A O 1
ATOM 578 N N . ILE A 1 78 ? -20.984 -7.824 -12.153 1.00 87.81 78 ILE A N 1
ATOM 579 C CA . ILE A 1 78 ? -21.241 -9.268 -12.018 1.00 87.81 78 ILE A CA 1
ATOM 580 C C . ILE A 1 78 ? -22.753 -9.530 -12.010 1.00 87.81 78 ILE A C 1
ATOM 582 O O . ILE A 1 78 ? -23.213 -10.554 -12.508 1.00 87.81 78 ILE A O 1
ATOM 586 N N . ILE A 1 79 ? -23.520 -8.588 -11.455 1.00 92.19 79 ILE A N 1
ATOM 587 C CA . ILE A 1 79 ? -24.981 -8.601 -11.389 1.00 92.19 79 ILE A CA 1
ATOM 588 C C . ILE A 1 79 ? -25.465 -7.318 -12.074 1.00 92.19 79 ILE A C 1
ATOM 590 O O . ILE A 1 79 ? -24.939 -6.256 -11.733 1.00 92.19 79 ILE A O 1
ATOM 594 N N . PRO A 1 80 ? -26.448 -7.378 -12.993 1.00 94.62 80 PRO A N 1
ATOM 595 C CA . PRO A 1 80 ? -26.952 -6.195 -13.683 1.00 94.62 80 PRO A CA 1
ATOM 596 C C . PRO A 1 80 ? -27.327 -5.060 -12.719 1.00 94.62 80 PRO A C 1
ATOM 598 O O . PRO A 1 80 ? -28.057 -5.273 -11.752 1.00 94.62 80 PRO A O 1
ATOM 601 N N . GLY A 1 81 ? -26.814 -3.860 -12.973 1.00 95.56 81 GLY A N 1
ATOM 602 C CA . GLY A 1 81 ? -26.971 -2.670 -12.139 1.00 95.56 81 GLY A CA 1
ATOM 603 C C . GLY A 1 81 ? -25.978 -2.548 -10.977 1.00 95.56 81 GLY A C 1
ATOM 604 O O . GLY A 1 81 ? -25.924 -1.490 -10.351 1.00 95.56 81 GLY A O 1
ATOM 605 N N . PHE A 1 82 ? -25.161 -3.571 -10.695 1.00 94.44 82 PHE A N 1
ATOM 606 C CA . PHE A 1 82 ? -24.256 -3.595 -9.541 1.00 94.44 82 PHE A CA 1
ATOM 607 C C . PHE A 1 82 ? -22.801 -3.825 -9.935 1.00 94.44 82 PHE A C 1
ATOM 609 O O . PHE A 1 82 ? -22.439 -4.804 -10.586 1.00 94.44 82 PHE A O 1
ATOM 616 N N . LYS A 1 83 ? -21.937 -2.933 -9.453 1.00 92.31 83 LYS A N 1
ATOM 617 C CA . LYS A 1 83 ? -20.500 -2.956 -9.714 1.00 92.31 83 LYS A CA 1
ATOM 618 C C . LYS A 1 83 ? -19.725 -3.433 -8.496 1.00 92.31 83 LYS A C 1
ATOM 620 O O . LYS A 1 83 ? -19.950 -2.965 -7.384 1.00 92.31 83 LYS A O 1
ATOM 625 N N . PHE A 1 84 ? -18.766 -4.317 -8.735 1.00 90.75 84 PHE A N 1
ATOM 626 C CA . PHE A 1 84 ? -17.954 -4.954 -7.708 1.00 90.75 84 PHE A CA 1
ATOM 627 C C . PHE A 1 84 ? -16.472 -4.780 -8.033 1.00 90.75 84 PHE A C 1
ATOM 629 O O . PHE A 1 84 ? -16.054 -4.947 -9.180 1.00 90.75 84 PHE A O 1
ATOM 636 N N . SER A 1 85 ? -15.660 -4.478 -7.019 1.00 88.69 85 SER A N 1
ATOM 637 C CA . SER A 1 85 ? -14.209 -4.660 -7.131 1.00 88.69 85 SER A CA 1
ATOM 638 C C . SER A 1 85 ? -13.892 -6.150 -7.042 1.00 88.69 85 SER A C 1
ATOM 640 O O . SER A 1 85 ? -14.468 -6.851 -6.211 1.00 88.69 85 SER A O 1
ATOM 642 N N . ARG A 1 86 ? -12.981 -6.646 -7.886 1.00 81.00 86 ARG A N 1
ATOM 643 C CA . ARG A 1 86 ? -12.633 -8.074 -7.880 1.00 81.00 86 ARG A CA 1
ATOM 644 C C . ARG A 1 86 ? -11.808 -8.501 -6.674 1.00 81.00 86 ARG A C 1
ATOM 646 O O . ARG A 1 86 ? -12.133 -9.498 -6.043 1.00 81.00 86 ARG A O 1
ATOM 653 N N . ALA A 1 87 ? -10.701 -7.812 -6.414 1.00 82.62 87 ALA A N 1
ATOM 654 C CA . ALA A 1 87 ? -9.746 -8.248 -5.392 1.00 82.62 87 ALA A CA 1
ATOM 655 C C . ALA A 1 87 ? -8.973 -7.101 -4.721 1.00 82.62 87 ALA A C 1
ATOM 657 O O . ALA A 1 87 ? -8.288 -7.334 -3.731 1.00 82.62 87 ALA A O 1
ATOM 658 N N . SER A 1 88 ? -9.087 -5.866 -5.218 1.00 83.62 88 SER A N 1
ATOM 659 C CA . SER A 1 88 ? -8.414 -4.690 -4.659 1.00 83.62 88 SER A CA 1
ATOM 660 C C . SER A 1 88 ? -9.424 -3.563 -4.460 1.00 83.62 88 SER A C 1
ATOM 662 O O . SER A 1 88 ? -9.624 -2.721 -5.333 1.00 83.62 88 SER A O 1
ATOM 664 N N . TYR A 1 89 ? -10.104 -3.573 -3.315 1.00 79.06 89 TYR A N 1
ATOM 665 C CA . TYR A 1 89 ? -11.120 -2.578 -2.942 1.00 79.06 89 TYR A CA 1
ATOM 666 C C . TYR A 1 89 ? -10.568 -1.468 -2.033 1.00 79.06 89 TYR A C 1
ATOM 668 O O . TYR A 1 89 ? -11.251 -0.478 -1.780 1.00 79.06 89 TYR A O 1
ATOM 676 N N . LEU A 1 90 ? -9.324 -1.613 -1.566 1.00 86.25 90 LEU A N 1
ATOM 677 C CA . LEU A 1 90 ? -8.570 -0.587 -0.851 1.00 86.25 90 LEU A CA 1
ATOM 678 C C . LEU A 1 90 ? -7.276 -0.286 -1.600 1.00 86.25 90 LEU A C 1
ATOM 680 O O . LEU A 1 90 ? -6.644 -1.182 -2.159 1.00 86.25 90 LEU A O 1
ATOM 684 N N . LEU A 1 91 ? -6.865 0.977 -1.561 1.00 84.06 91 LEU A N 1
ATOM 685 C CA . LEU A 1 91 ? -5.585 1.430 -2.088 1.00 84.06 91 LEU A CA 1
ATOM 686 C C . LEU A 1 91 ? -4.580 1.576 -0.939 1.00 84.06 91 LEU A C 1
ATOM 688 O O . LEU A 1 91 ? -4.303 2.682 -0.489 1.00 84.06 91 LEU A O 1
ATOM 692 N N . SER A 1 92 ? -4.086 0.454 -0.416 1.00 76.94 92 SER A N 1
ATOM 693 C CA . SER A 1 92 ? -3.211 0.444 0.767 1.00 76.94 92 SER A CA 1
ATOM 694 C C . SER A 1 92 ? -1.721 0.549 0.437 1.00 76.94 92 SER A C 1
ATOM 696 O O . SER A 1 92 ? -0.988 1.222 1.150 1.00 76.94 92 SER A O 1
ATOM 698 N N . LEU A 1 93 ? -1.267 -0.106 -0.636 1.00 82.44 93 LEU A N 1
ATOM 699 C CA . LEU A 1 93 ? 0.163 -0.274 -0.942 1.00 82.44 93 LEU A CA 1
ATOM 700 C C . LEU A 1 93 ? 0.664 0.594 -2.105 1.00 82.44 93 LEU A C 1
ATOM 702 O O . LEU A 1 93 ? 1.812 0.454 -2.527 1.00 82.44 93 LEU A O 1
ATOM 706 N N . LEU A 1 94 ? -0.169 1.490 -2.645 1.00 88.25 94 LEU A N 1
ATOM 707 C CA . LEU A 1 94 ? 0.299 2.417 -3.672 1.00 88.25 94 LEU A CA 1
ATOM 708 C C . LEU A 1 94 ? 1.271 3.416 -3.043 1.00 88.25 94 LEU A C 1
ATOM 710 O O . LEU A 1 94 ? 0.874 4.264 -2.243 1.00 88.25 94 LEU A O 1
ATOM 714 N N . ARG A 1 95 ? 2.544 3.339 -3.436 1.00 88.38 95 ARG A N 1
ATOM 715 C CA . ARG A 1 95 ? 3.566 4.253 -2.925 1.00 88.38 95 ARG A CA 1
ATOM 716 C C . ARG A 1 95 ? 3.337 5.677 -3.457 1.00 88.38 95 ARG A C 1
ATOM 718 O O . ARG A 1 95 ? 3.092 5.833 -4.658 1.00 88.38 95 ARG A O 1
ATOM 725 N N . PRO A 1 96 ? 3.475 6.723 -2.617 1.00 89.06 96 PRO A N 1
ATOM 726 C CA . PRO A 1 96 ? 3.332 8.119 -3.046 1.00 89.06 96 PRO A CA 1
ATOM 727 C C . PRO A 1 96 ? 4.261 8.509 -4.205 1.00 89.06 96 PRO A C 1
ATOM 729 O O . PRO A 1 96 ? 3.889 9.331 -5.047 1.00 89.06 96 PRO A O 1
ATOM 732 N N . GLN A 1 97 ? 5.439 7.881 -4.285 1.00 90.19 97 GLN A N 1
ATOM 733 C CA . GLN A 1 97 ? 6.388 8.080 -5.379 1.00 90.19 97 GLN A CA 1
ATOM 734 C C . GLN A 1 97 ? 5.781 7.680 -6.731 1.00 90.19 97 GLN A C 1
ATOM 736 O O . GLN A 1 97 ? 5.824 8.467 -7.666 1.00 90.19 97 GLN A O 1
ATOM 741 N N . ILE A 1 98 ? 5.111 6.523 -6.815 1.00 93.12 98 ILE A N 1
ATOM 742 C CA . ILE A 1 98 ? 4.451 6.052 -8.046 1.00 93.12 98 ILE A CA 1
ATOM 743 C C . ILE A 1 98 ? 3.335 7.013 -8.461 1.00 93.12 98 ILE A C 1
ATOM 745 O O . ILE A 1 98 ? 3.204 7.352 -9.636 1.00 93.12 98 ILE A O 1
ATOM 749 N N . TYR A 1 99 ? 2.543 7.479 -7.491 1.00 93.31 99 TYR A N 1
ATOM 750 C CA . TYR A 1 99 ? 1.478 8.452 -7.735 1.00 93.31 99 TYR A CA 1
ATOM 751 C C . TYR A 1 99 ? 2.012 9.750 -8.352 1.00 93.31 99 TYR A C 1
ATOM 753 O O . TYR A 1 99 ? 1.403 10.299 -9.274 1.00 93.31 99 TYR A O 1
ATOM 761 N N . THR A 1 100 ? 3.148 10.221 -7.837 1.00 94.00 100 THR A N 1
ATOM 762 C CA . THR A 1 100 ? 3.791 11.469 -8.254 1.00 94.00 100 THR A CA 1
ATOM 763 C C . THR A 1 100 ? 4.502 11.307 -9.592 1.00 94.00 100 THR A C 1
ATOM 765 O O . THR A 1 100 ? 4.213 12.056 -10.522 1.00 94.00 100 THR A O 1
ATOM 768 N N . ASP A 1 101 ? 5.374 10.305 -9.717 1.00 95.12 101 ASP A N 1
ATOM 769 C CA . ASP A 1 101 ? 6.171 10.051 -10.915 1.00 95.12 101 ASP A CA 1
ATOM 770 C C . ASP A 1 101 ? 5.278 9.878 -12.139 1.00 95.12 101 ASP A C 1
ATOM 772 O O . ASP A 1 101 ? 5.519 10.499 -13.171 1.00 95.12 101 ASP A O 1
ATOM 776 N N . LEU A 1 102 ? 4.227 9.062 -12.022 1.00 95.62 102 LEU A N 1
ATOM 777 C CA . LEU A 1 102 ? 3.304 8.768 -13.117 1.00 95.62 102 LEU A CA 1
ATOM 778 C C . LEU A 1 102 ? 2.191 9.813 -13.271 1.00 95.62 102 LEU A C 1
ATOM 780 O O . LEU A 1 102 ? 1.261 9.591 -14.039 1.00 95.62 102 LEU A O 1
ATOM 784 N N . GLU A 1 103 ? 2.269 10.937 -12.551 1.00 95.94 103 GLU A N 1
ATOM 785 C CA . GLU A 1 103 ? 1.313 12.047 -12.609 1.00 95.94 103 GLU A CA 1
ATOM 786 C C . GLU A 1 103 ? -0.155 11.586 -12.491 1.00 95.94 103 GLU A C 1
ATOM 788 O O . GLU A 1 103 ? -1.046 12.121 -13.152 1.00 95.94 103 GLU A O 1
ATOM 793 N N . LEU A 1 104 ? -0.446 10.580 -11.654 1.00 94.94 104 LEU A N 1
ATOM 794 C CA . LEU A 1 104 ? -1.732 9.8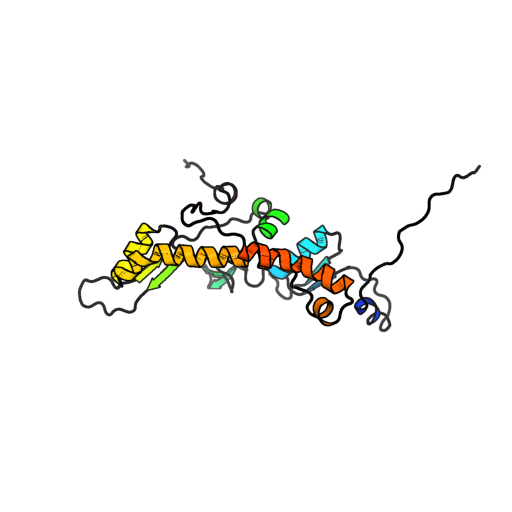66 -11.707 1.00 94.94 104 LEU A CA 1
ATOM 795 C C . LEU A 1 104 ? -2.941 10.790 -11.489 1.00 94.94 104 LEU A C 1
ATOM 797 O O . LEU A 1 104 ? -3.988 10.592 -12.106 1.00 94.94 104 LEU A O 1
ATOM 801 N N . LYS A 1 105 ? -2.785 11.846 -10.677 1.00 94.75 105 LYS A N 1
ATOM 802 C CA . LYS A 1 105 ? -3.8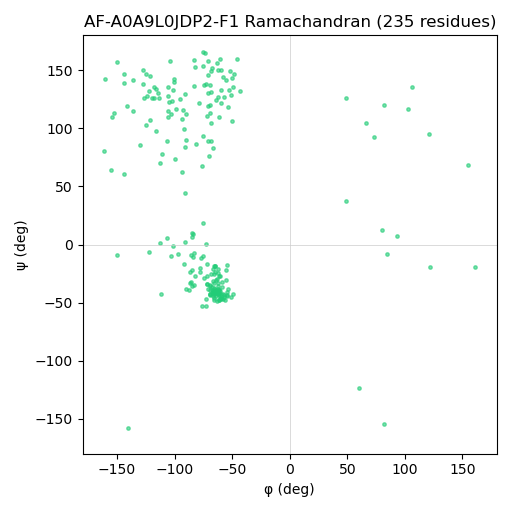05 12.893 -10.484 1.00 94.75 105 LYS A CA 1
ATOM 803 C C . LYS A 1 105 ? -4.198 13.566 -11.802 1.00 94.75 105 LYS A C 1
ATOM 805 O O . LYS A 1 105 ? -5.380 13.765 -12.070 1.00 94.75 105 LYS A O 1
ATOM 810 N N . LYS A 1 106 ? -3.207 13.911 -12.628 1.00 95.94 106 LYS A N 1
ATOM 811 C CA . LYS A 1 106 ? -3.392 14.545 -13.943 1.00 95.94 106 LYS A CA 1
ATOM 812 C C . LYS A 1 106 ? -4.078 13.593 -14.921 1.00 95.94 106 LYS A C 1
ATOM 814 O O . LYS A 1 106 ? -4.865 14.035 -15.749 1.00 95.94 106 LYS A O 1
ATOM 819 N N . HIS A 1 107 ? -3.834 12.294 -14.769 1.00 94.88 107 HIS A N 1
ATOM 820 C CA . HIS A 1 107 ? -4.500 11.233 -15.524 1.00 94.88 107 HIS A CA 1
ATOM 821 C C . HIS A 1 107 ? -5.854 10.801 -14.929 1.00 94.88 107 HIS A C 1
ATOM 823 O O . HIS A 1 107 ? -6.443 9.825 -15.385 1.00 94.88 107 HIS A O 1
ATOM 829 N N . GLY A 1 108 ? -6.382 11.543 -13.949 1.00 94.44 108 GLY A N 1
ATOM 830 C CA . GLY A 1 108 ? -7.751 11.388 -13.460 1.00 94.44 108 GLY A CA 1
ATOM 831 C C . GLY A 1 108 ? -7.924 10.462 -12.257 1.00 94.44 108 GLY A C 1
ATOM 832 O O . GLY A 1 108 ? -9.066 10.222 -11.862 1.00 94.44 108 GLY A O 1
ATOM 833 N N . LEU A 1 109 ? -6.843 9.971 -11.637 1.00 92.44 109 LEU A N 1
ATOM 834 C CA . LEU A 1 109 ? -6.951 9.216 -10.387 1.00 92.44 109 LEU A CA 1
ATOM 835 C C . LEU A 1 109 ? -7.499 10.117 -9.270 1.00 92.44 109 LEU A C 1
ATOM 837 O O . LEU A 1 109 ? -6.927 11.162 -8.956 1.00 92.44 109 LEU A O 1
ATOM 841 N N . ARG A 1 110 ? -8.601 9.684 -8.651 1.00 92.19 110 ARG A N 1
ATOM 842 C CA . ARG A 1 110 ? -9.228 10.332 -7.491 1.00 92.19 110 ARG A CA 1
ATOM 843 C C . ARG A 1 110 ? -9.133 9.409 -6.286 1.00 92.19 110 ARG A C 1
ATOM 845 O O . ARG A 1 110 ? -9.476 8.233 -6.381 1.00 92.19 110 ARG A O 1
ATOM 852 N N . LEU A 1 111 ? -8.671 9.949 -5.163 1.00 89.75 111 LEU A N 1
ATOM 853 C CA . LEU A 1 111 ? -8.543 9.211 -3.912 1.00 89.75 111 LEU A CA 1
ATOM 854 C C . LEU A 1 111 ? -9.694 9.577 -2.984 1.00 89.75 111 LEU A C 1
ATOM 856 O O . LEU A 1 111 ? -9.884 10.744 -2.648 1.00 89.75 111 LEU A O 1
ATOM 860 N N . HIS A 1 112 ? -10.441 8.566 -2.557 1.00 89.44 112 HIS A N 1
ATOM 861 C CA . HIS A 1 112 ? -11.482 8.713 -1.551 1.00 89.44 112 HIS A CA 1
ATOM 862 C C . HIS A 1 112 ? -10.954 8.172 -0.230 1.00 89.44 112 HIS A C 1
ATOM 864 O O . HIS A 1 112 ? -10.684 6.977 -0.098 1.00 89.44 112 HIS A O 1
ATOM 870 N N . LEU A 1 113 ? -10.763 9.069 0.736 1.00 88.06 113 LEU A N 1
ATOM 871 C CA . LEU A 1 113 ? -10.294 8.688 2.060 1.00 88.06 113 LEU A CA 1
ATOM 872 C C . LEU A 1 113 ? -11.399 7.942 2.798 1.00 88.06 113 LEU A C 1
ATOM 874 O O . LEU A 1 113 ? -12.538 8.399 2.879 1.00 88.06 113 LEU A O 1
ATOM 878 N N . ARG A 1 114 ? -11.037 6.786 3.347 1.00 88.56 114 ARG A N 1
ATOM 879 C CA . ARG A 1 114 ? -11.943 5.953 4.124 1.00 88.56 114 ARG A CA 1
ATOM 880 C C . ARG A 1 114 ? -11.796 6.293 5.602 1.00 88.56 114 ARG A C 1
ATOM 882 O O . ARG A 1 114 ? -10.788 5.948 6.213 1.00 88.56 114 ARG A O 1
ATOM 889 N N . ASN A 1 115 ? -12.798 6.965 6.155 1.00 90.62 115 ASN A N 1
ATOM 890 C CA . ASN A 1 115 ? -12.911 7.249 7.580 1.00 90.62 115 ASN A CA 1
ATOM 891 C C . ASN A 1 115 ? -14.386 7.113 7.990 1.00 90.62 115 ASN A C 1
ATOM 893 O O . ASN A 1 115 ? -15.207 7.849 7.439 1.00 90.62 115 ASN A O 1
ATOM 897 N N . PRO A 1 116 ? -14.745 6.198 8.906 1.00 92.00 116 PRO A N 1
ATOM 898 C CA . PRO A 1 116 ? -13.887 5.256 9.640 1.00 92.00 116 PRO A CA 1
ATOM 899 C C . PRO A 1 116 ? -13.261 4.174 8.745 1.00 92.00 116 PRO A C 1
ATOM 901 O O . PRO A 1 116 ? -13.813 3.800 7.709 1.00 92.00 116 PRO A O 1
ATOM 904 N N . TYR A 1 117 ? -12.086 3.673 9.135 1.00 91.81 117 TYR A N 1
ATOM 905 C CA . TYR A 1 117 ? -11.345 2.645 8.395 1.00 91.81 117 TYR A CA 1
ATOM 906 C C . TYR A 1 117 ? -11.493 1.242 8.999 1.00 91.81 117 TYR A C 1
ATOM 908 O O . TYR A 1 117 ? -10.965 0.271 8.456 1.00 91.81 117 TYR A O 1
ATOM 916 N N . SER A 1 118 ? -12.208 1.068 10.097 1.00 94.19 118 SER A N 1
ATOM 917 C CA . SER A 1 118 ? -12.513 -0.270 10.590 1.00 94.19 118 SER A CA 1
ATOM 918 C C . SER A 1 118 ? -13.896 -0.305 11.194 1.00 94.19 118 SER A C 1
ATOM 920 O O . SER A 1 118 ? -14.289 0.623 11.896 1.00 94.19 118 SER A O 1
ATOM 922 N N . PHE A 1 119 ? -14.611 -1.387 10.917 1.00 94.88 119 PHE A N 1
ATOM 923 C CA . PHE A 1 119 ? -15.863 -1.719 11.567 1.00 94.88 119 PHE A CA 1
ATOM 924 C C . PHE A 1 119 ? -15.841 -3.207 11.895 1.00 94.88 119 PHE A C 1
ATOM 926 O O . PHE A 1 119 ? -15.813 -4.042 10.990 1.00 94.88 119 PHE A O 1
ATOM 933 N N . THR A 1 120 ? -15.852 -3.519 13.186 1.00 95.62 120 THR A N 1
ATOM 934 C CA . THR A 1 120 ? -15.892 -4.889 13.695 1.00 95.62 120 THR A CA 1
ATOM 935 C C . THR A 1 120 ? -17.198 -5.069 14.468 1.00 95.62 120 THR A C 1
ATOM 937 O O . THR A 1 120 ? -17.280 -4.639 15.623 1.00 95.62 120 THR A O 1
ATOM 940 N N . PRO A 1 121 ? -18.244 -5.645 13.852 1.00 91.94 121 PRO A N 1
ATOM 941 C CA . PRO A 1 121 ? -19.485 -5.939 14.558 1.00 91.94 121 PRO A CA 1
ATOM 942 C C . PRO A 1 121 ? -19.269 -7.092 15.544 1.00 91.94 121 PRO A C 1
ATOM 944 O O . PRO A 1 121 ? -18.514 -8.022 15.252 1.00 91.94 121 PRO A O 1
ATOM 947 N N . LEU A 1 122 ? -19.949 -7.055 16.691 1.00 88.44 122 LEU A N 1
ATOM 948 C CA . LEU A 1 122 ? -20.036 -8.212 17.575 1.00 88.44 122 LEU A CA 1
ATOM 949 C C . LEU A 1 122 ? -21.377 -8.908 17.376 1.00 88.44 122 LEU A C 1
ATOM 951 O O . LEU A 1 122 ? -22.421 -8.270 17.236 1.00 88.44 122 LEU A O 1
ATOM 955 N N . LEU A 1 123 ? -21.335 -10.238 17.386 1.00 84.50 123 LEU A N 1
ATOM 956 C CA . LEU A 1 123 ? -22.536 -11.053 17.435 1.00 84.50 123 LEU A CA 1
ATOM 957 C C . LEU A 1 123 ? -23.004 -11.126 18.892 1.00 84.50 123 LEU A C 1
ATOM 959 O O . LEU A 1 123 ? -22.617 -12.024 19.635 1.00 84.50 123 LEU A O 1
ATOM 963 N N . GLU A 1 124 ? -23.792 -10.140 19.305 1.00 83.12 124 GLU A N 1
ATOM 964 C CA . GLU A 1 124 ? -24.466 -10.130 20.602 1.00 83.12 124 GLU A CA 1
ATOM 965 C C . GLU A 1 124 ? -25.951 -10.414 20.376 1.00 83.12 124 GLU A C 1
ATOM 967 O O . GLU A 1 124 ? -26.591 -9.764 19.544 1.00 83.12 124 GLU A O 1
ATOM 972 N N . GLU A 1 125 ? -26.511 -11.391 21.096 1.00 73.69 125 GLU A N 1
ATOM 973 C CA . GLU A 1 125 ? -27.961 -11.562 21.112 1.00 73.69 125 GLU A CA 1
ATOM 974 C C . GLU A 1 125 ? -28.588 -10.306 21.713 1.00 73.69 125 GLU A C 1
ATOM 976 O O . GLU A 1 125 ? -28.216 -9.865 22.804 1.00 73.69 125 GLU A O 1
ATOM 981 N N . GLY A 1 126 ? -29.533 -9.710 20.989 1.00 63.75 126 GLY A N 1
ATOM 982 C CA . GLY A 1 126 ? -30.290 -8.565 21.473 1.00 63.75 126 GLY A CA 1
ATOM 983 C C . GLY A 1 126 ? -31.172 -8.978 22.646 1.00 63.75 126 GLY A C 1
ATOM 984 O O . GLY A 1 126 ? -32.351 -9.268 22.471 1.00 63.75 126 GLY A O 1
ATOM 985 N N . THR A 1 127 ? -30.629 -9.023 23.861 1.00 55.59 127 THR A N 1
ATOM 986 C CA . THR A 1 127 ? -31.445 -9.182 25.065 1.00 55.59 127 THR A CA 1
ATOM 987 C C . THR A 1 127 ? -32.138 -7.847 25.351 1.00 55.59 127 THR A C 1
ATOM 989 O O . THR A 1 127 ? -31.562 -6.953 25.978 1.00 55.59 127 THR A O 1
ATOM 992 N N . GLY A 1 128 ? -33.368 -7.691 24.853 1.00 68.31 128 GLY A N 1
ATOM 993 C CA . GLY A 1 128 ? -34.201 -6.493 25.028 1.00 68.31 128 GLY A CA 1
ATOM 994 C C . GLY A 1 128 ? -33.880 -5.349 24.053 1.00 68.31 128 GLY A C 1
ATOM 995 O O . GLY A 1 128 ? -33.370 -5.570 22.962 1.00 68.31 128 GLY A O 1
ATOM 996 N N . SER A 1 129 ? -34.171 -4.101 24.442 1.00 60.66 129 SER A N 1
ATOM 997 C CA . SER A 1 129 ? -34.025 -2.891 23.602 1.00 60.66 129 SER A CA 1
ATOM 998 C C . SER A 1 129 ? -32.582 -2.388 23.408 1.00 60.66 129 SER A C 1
ATOM 1000 O O . SER A 1 129 ? -32.383 -1.214 23.090 1.00 60.66 129 SER A O 1
ATOM 1002 N N . LYS A 1 130 ? -31.556 -3.213 23.653 1.00 73.25 130 LYS A N 1
ATOM 1003 C CA . LYS A 1 130 ? -30.152 -2.789 23.537 1.00 73.25 130 LYS A CA 1
ATOM 1004 C C . LYS A 1 130 ? -29.618 -3.061 22.133 1.00 73.25 130 LYS A C 1
ATOM 1006 O O . LYS A 1 130 ? -29.729 -4.171 21.625 1.00 73.25 130 LYS A O 1
ATOM 1011 N N . VAL A 1 131 ? -29.014 -2.039 21.531 1.00 77.06 131 VAL A N 1
ATOM 1012 C CA . VAL A 1 131 ? -28.283 -2.163 20.264 1.00 77.06 131 VAL A CA 1
ATOM 1013 C C . VAL A 1 131 ? -27.017 -3.000 20.510 1.00 77.06 131 VAL A C 1
ATOM 1015 O O . VAL A 1 131 ? -26.305 -2.698 21.473 1.00 77.06 131 VAL A O 1
ATOM 1018 N N . PRO A 1 132 ? -26.725 -4.024 19.681 1.00 84.88 132 PRO A N 1
ATOM 1019 C CA . PRO A 1 132 ? -25.479 -4.785 19.765 1.00 84.88 132 PRO A CA 1
ATOM 1020 C C . PRO A 1 132 ? -24.256 -3.875 19.669 1.00 84.88 132 PRO A C 1
ATOM 1022 O O . PRO A 1 132 ? -24.242 -2.920 18.886 1.00 84.88 132 PRO A O 1
ATOM 1025 N N . ARG A 1 133 ? -23.213 -4.170 20.447 1.00 89.75 133 ARG A N 1
ATOM 1026 C CA . ARG A 1 133 ? -21.970 -3.397 20.387 1.00 89.75 133 ARG A CA 1
ATOM 1027 C C . ARG A 1 133 ? -21.203 -3.652 19.089 1.00 89.75 133 ARG A C 1
ATOM 1029 O O . ARG A 1 133 ? -21.314 -4.689 18.436 1.00 89.75 133 ARG A O 1
ATOM 1036 N N . SER A 1 134 ? -20.352 -2.693 18.748 1.00 93.25 134 SER A N 1
ATOM 1037 C CA . SER A 1 134 ? -19.421 -2.776 17.626 1.00 93.25 134 SER A CA 1
ATOM 1038 C C . SER A 1 134 ? -18.179 -1.952 17.919 1.00 93.25 134 SER A C 1
ATOM 1040 O O . SER A 1 134 ? -18.254 -0.995 18.684 1.00 93.25 134 SER A O 1
ATOM 1042 N N . LEU A 1 135 ? -17.069 -2.270 17.263 1.00 95.69 135 LEU A N 1
ATOM 1043 C CA . LEU A 1 135 ? -15.869 -1.446 17.303 1.00 95.69 135 LEU A CA 1
ATOM 1044 C C . LEU A 1 135 ? -15.715 -0.693 15.980 1.00 95.69 135 LEU A C 1
ATOM 1046 O O . LEU A 1 135 ? -15.416 -1.295 14.946 1.00 95.69 135 LEU A O 1
ATOM 1050 N N . LEU A 1 136 ? -15.920 0.622 16.017 1.00 96.31 136 LEU A N 1
ATOM 1051 C CA . LEU A 1 136 ? -15.727 1.512 14.875 1.00 96.31 136 LEU A CA 1
ATOM 1052 C C . LEU A 1 136 ? -14.443 2.323 15.082 1.00 96.31 136 LEU A C 1
ATOM 1054 O O . LEU A 1 136 ? -14.372 3.115 16.013 1.00 96.31 136 LEU A O 1
ATOM 1058 N N . LEU A 1 137 ? -13.427 2.133 14.238 1.00 97.00 137 LEU A N 1
ATOM 1059 C CA . LEU A 1 137 ? -12.158 2.866 14.349 1.00 97.00 137 LEU A CA 1
ATOM 1060 C C . LEU A 1 137 ? -11.928 3.756 13.132 1.00 97.00 137 LEU A C 1
ATOM 1062 O O . LEU A 1 137 ? -12.095 3.337 11.982 1.00 97.00 137 LEU A O 1
ATOM 1066 N N . GLY A 1 138 ? -11.526 4.992 13.399 1.00 95.69 138 GLY A N 1
ATOM 1067 C CA . GLY A 1 138 ? -11.252 6.016 12.405 1.00 95.69 138 GLY A CA 1
ATOM 1068 C C . GLY A 1 138 ? -10.030 6.851 12.762 1.00 95.69 138 GLY A C 1
ATOM 1069 O O . GLY A 1 138 ? -9.146 6.428 13.507 1.00 95.69 138 GLY A O 1
ATOM 1070 N N . THR A 1 139 ? -9.958 8.049 12.194 1.00 94.25 139 THR A N 1
ATOM 1071 C CA . THR A 1 139 ? -8.817 8.958 12.392 1.00 94.25 139 THR A CA 1
ATOM 1072 C C . THR A 1 139 ? -8.908 9.796 13.668 1.00 94.25 139 THR A C 1
ATOM 1074 O O . THR A 1 139 ? -7.943 10.473 14.008 1.00 94.25 139 THR A O 1
ATOM 1077 N N . ASP A 1 140 ? -10.058 9.802 14.347 1.00 96.38 140 ASP A N 1
ATOM 1078 C CA . ASP A 1 140 ? -10.279 10.591 15.559 1.00 96.38 140 ASP A CA 1
ATOM 1079 C C . ASP A 1 140 ? -9.950 9.765 16.810 1.00 96.38 140 ASP A C 1
ATOM 1081 O O . ASP A 1 140 ? -10.588 8.750 17.092 1.00 96.38 140 ASP A O 1
ATOM 1085 N N . MET A 1 141 ? -8.934 10.198 17.560 1.00 96.69 141 MET A N 1
ATOM 1086 C CA . MET A 1 141 ? -8.475 9.490 18.756 1.00 96.69 141 MET A CA 1
ATOM 1087 C C . MET A 1 141 ? -9.540 9.457 19.859 1.00 96.69 141 MET A C 1
ATOM 1089 O O . MET A 1 141 ? -9.687 8.437 20.527 1.00 96.69 141 MET A O 1
ATOM 1093 N N . VAL A 1 142 ? -10.290 10.543 20.052 1.00 97.38 142 VAL A N 1
ATOM 1094 C CA . VAL A 1 142 ? -11.289 10.641 21.124 1.00 97.38 142 VAL A CA 1
ATOM 1095 C C . VAL A 1 142 ? -12.454 9.700 20.836 1.00 97.38 142 VAL A C 1
ATOM 1097 O O . VAL A 1 142 ? -12.883 8.961 21.725 1.00 97.38 142 VAL A O 1
ATOM 1100 N N . GLU A 1 143 ? -12.923 9.663 19.587 1.00 97.06 143 GLU A N 1
ATOM 1101 C CA . GLU A 1 143 ? -13.964 8.717 19.181 1.00 97.06 143 GLU A CA 1
ATOM 1102 C C . GLU A 1 143 ? -13.461 7.272 19.278 1.00 97.06 143 GLU A C 1
ATOM 1104 O O . GLU A 1 143 ? -14.164 6.423 19.821 1.00 97.06 143 GLU A O 1
ATOM 1109 N N . ASN A 1 144 ? -12.218 6.989 18.874 1.00 97.69 144 ASN A N 1
ATOM 1110 C CA . ASN A 1 144 ? -11.638 5.652 19.024 1.00 97.69 144 ASN A CA 1
ATOM 1111 C C . ASN A 1 144 ? -11.597 5.208 20.497 1.00 97.69 144 ASN A C 1
ATOM 1113 O O . ASN A 1 144 ? -12.016 4.096 20.815 1.00 97.69 144 ASN A O 1
ATOM 1117 N N . GLN A 1 145 ? -11.160 6.071 21.421 1.00 98.06 145 GLN A N 1
ATOM 1118 C CA . GLN A 1 145 ? -11.165 5.759 22.855 1.00 98.06 145 GLN A CA 1
ATOM 1119 C C . GLN A 1 145 ? -12.583 5.513 23.386 1.00 98.06 145 GLN A C 1
ATOM 1121 O O . GLN A 1 145 ? -12.791 4.605 24.191 1.00 98.06 145 GLN A O 1
ATOM 1126 N N . LYS A 1 146 ? -13.574 6.279 22.917 1.00 97.06 146 LYS A N 1
ATOM 1127 C CA . LYS A 1 146 ? -14.987 6.080 23.267 1.00 97.06 146 LYS A CA 1
ATOM 1128 C C . LYS A 1 146 ? -15.539 4.753 22.741 1.00 97.06 146 LYS A C 1
ATOM 1130 O O . LYS A 1 146 ? -16.333 4.118 23.426 1.00 97.06 146 LYS A O 1
ATOM 1135 N N . GLN A 1 147 ? -15.135 4.324 21.549 1.00 96.69 147 GLN A N 1
ATOM 1136 C CA . GLN A 1 147 ? -15.536 3.034 20.981 1.00 96.69 147 GLN A CA 1
ATOM 1137 C C . GLN A 1 147 ? -14.891 1.874 21.751 1.00 96.69 147 GLN A C 1
ATOM 1139 O O . GLN A 1 147 ? -15.572 0.917 22.108 1.00 96.69 147 GLN A O 1
ATOM 1144 N N . ILE A 1 148 ? -13.608 1.990 22.104 1.00 97.62 148 ILE A N 1
ATOM 1145 C CA . ILE A 1 148 ? -12.883 0.972 22.881 1.00 97.62 148 ILE A CA 1
ATOM 1146 C C . ILE A 1 148 ? -13.414 0.873 24.321 1.00 97.62 148 ILE A C 1
ATOM 1148 O O . ILE A 1 148 ? -13.526 -0.230 24.860 1.00 97.62 148 ILE A O 1
ATOM 1152 N N . SER A 1 149 ? -13.797 1.992 24.948 1.00 97.19 149 SER A N 1
ATOM 1153 C CA . SER A 1 149 ? -14.247 2.011 26.350 1.00 97.19 149 SER A CA 1
ATOM 1154 C C . SER A 1 149 ? -15.557 1.255 26.590 1.00 97.19 149 SER A C 1
ATOM 1156 O O . SER A 1 149 ? -15.811 0.834 27.718 1.00 97.19 149 SER A O 1
ATOM 1158 N N . GLN A 1 150 ? -16.342 1.001 25.536 1.00 93.88 150 GLN A N 1
ATOM 1159 C CA . GLN A 1 150 ? -17.510 0.110 25.576 1.00 93.88 150 GLN A CA 1
ATOM 1160 C C . GLN A 1 150 ? -17.139 -1.340 25.927 1.00 93.88 150 GLN A C 1
ATOM 1162 O O . GLN A 1 150 ? -18.002 -2.113 26.353 1.00 93.88 150 GLN A O 1
ATOM 1167 N N . PHE A 1 151 ? -15.874 -1.717 25.721 1.00 94.06 151 PHE A N 1
ATOM 1168 C CA . PHE A 1 151 ? -15.327 -3.046 25.985 1.00 94.06 151 PHE A CA 1
ATOM 1169 C C . PHE A 1 151 ? -14.334 -3.026 27.148 1.00 94.06 151 PHE A C 1
ATOM 1171 O O . PHE A 1 151 ? -14.379 -3.910 27.999 1.00 94.06 151 PHE A O 1
ATOM 1178 N N . SER A 1 152 ? -13.457 -2.018 27.194 1.00 97.25 152 SER A N 1
ATOM 1179 C CA . SER A 1 152 ? -12.400 -1.899 28.200 1.00 97.25 152 SER A CA 1
ATOM 1180 C C . SER A 1 152 ? -11.984 -0.434 28.403 1.00 97.25 152 SER A C 1
ATOM 1182 O O . SER A 1 152 ? -11.335 0.161 27.535 1.00 97.25 152 SER A O 1
ATOM 1184 N N . PRO A 1 153 ? -12.312 0.181 29.557 1.00 97.88 153 PRO A N 1
ATOM 1185 C CA . PRO A 1 153 ? -11.844 1.526 29.893 1.00 97.88 153 PRO A CA 1
ATOM 1186 C C . PRO A 1 153 ? -10.317 1.619 30.006 1.00 97.88 153 PRO A C 1
ATOM 1188 O O . PRO A 1 153 ? -9.735 2.650 29.675 1.00 97.88 153 PRO A O 1
ATOM 1191 N N . GLN A 1 154 ? -9.669 0.541 30.457 1.00 98.44 154 GLN A N 1
ATOM 1192 C CA . GLN A 1 154 ? -8.215 0.471 30.579 1.00 98.44 154 GLN A CA 1
ATOM 1193 C C . GLN A 1 154 ? -7.544 0.522 29.203 1.00 98.44 154 GLN A C 1
ATOM 1195 O O . GLN A 1 154 ? -6.612 1.304 29.005 1.00 98.44 154 GLN A O 1
ATOM 1200 N N . ASP A 1 155 ? -8.045 -0.248 28.235 1.00 98.19 155 ASP A N 1
ATOM 1201 C CA . ASP A 1 155 ? -7.475 -0.260 26.884 1.00 98.19 155 ASP A CA 1
ATOM 1202 C C . ASP A 1 155 ? -7.738 1.055 26.158 1.00 98.19 155 ASP A C 1
ATOM 1204 O O . ASP A 1 155 ? -6.854 1.557 25.468 1.00 98.19 155 ASP A O 1
ATOM 1208 N N . ALA A 1 156 ? -8.898 1.678 26.383 1.00 98.19 156 ALA A N 1
ATOM 1209 C CA . ALA A 1 156 ? -9.174 3.013 25.865 1.00 98.19 156 ALA A CA 1
ATOM 1210 C C . ALA A 1 156 ? -8.121 4.027 26.342 1.00 98.19 156 ALA A C 1
ATOM 1212 O O . ALA A 1 156 ? -7.610 4.813 25.546 1.00 98.19 156 ALA A O 1
ATOM 1213 N N . GLN A 1 157 ? -7.733 3.988 27.619 1.00 97.94 157 GLN A N 1
ATOM 1214 C CA . GLN A 1 157 ? -6.685 4.865 28.154 1.00 97.94 157 GLN A CA 1
ATOM 1215 C C . GLN A 1 157 ? -5.289 4.526 27.606 1.00 97.94 157 GLN A C 1
ATOM 1217 O O . GLN A 1 157 ? -4.485 5.431 27.383 1.00 97.94 157 GLN A O 1
ATOM 1222 N N . ALA A 1 158 ? -4.994 3.246 27.360 1.00 98.06 158 ALA A N 1
ATOM 1223 C CA . ALA A 1 158 ? -3.705 2.797 26.829 1.00 98.06 158 ALA A CA 1
ATOM 1224 C C . ALA A 1 158 ? -3.546 3.022 25.311 1.00 98.06 158 ALA A C 1
ATOM 1226 O O . ALA A 1 158 ? -2.417 3.136 24.822 1.00 98.06 158 ALA A O 1
ATOM 1227 N N . PHE A 1 159 ? -4.651 3.112 24.567 1.00 97.50 159 PHE A N 1
ATOM 1228 C CA . PHE A 1 159 ? -4.671 3.139 23.104 1.00 97.50 159 PHE A CA 1
ATOM 1229 C C . PHE A 1 159 ? -3.786 4.226 22.459 1.00 97.50 159 PHE A C 1
ATOM 1231 O O . PHE A 1 159 ? -3.021 3.883 21.555 1.00 97.50 159 PHE A O 1
ATOM 1238 N N . PRO A 1 160 ? -3.746 5.490 22.936 1.00 97.19 160 PRO A N 1
ATOM 1239 C CA . PRO A 1 160 ? -2.848 6.498 22.364 1.00 97.19 160 PRO A CA 1
ATOM 1240 C C . PRO A 1 160 ? -1.367 6.103 22.434 1.00 97.19 160 PRO A C 1
ATOM 1242 O O . PRO A 1 160 ? -0.595 6.372 21.513 1.00 97.19 160 PRO A O 1
ATOM 1245 N N . ARG A 1 161 ? -0.956 5.432 23.519 1.00 96.44 161 ARG A N 1
ATOM 1246 C CA . ARG A 1 161 ? 0.422 4.952 23.690 1.00 96.44 161 ARG A CA 1
ATOM 1247 C C . ARG A 1 161 ? 0.725 3.791 22.745 1.00 96.44 161 ARG A C 1
ATOM 1249 O O . ARG A 1 161 ? 1.837 3.717 22.225 1.00 96.44 161 ARG A O 1
ATOM 1256 N N . TYR A 1 162 ? -0.247 2.907 22.530 1.00 96.25 162 TYR A N 1
ATOM 1257 C CA . TYR A 1 162 ? -0.139 1.819 21.562 1.00 96.25 162 TYR A CA 1
ATOM 1258 C C . TYR A 1 162 ? 0.006 2.352 20.128 1.00 96.25 162 TYR A C 1
ATOM 1260 O O . TYR A 1 162 ? 0.953 1.977 19.439 1.00 96.25 162 TYR A O 1
ATOM 1268 N N . GLU A 1 163 ? -0.842 3.293 19.711 1.00 95.44 163 GLU A N 1
ATOM 1269 C CA . GLU A 1 163 ? -0.771 3.913 18.380 1.00 95.44 163 GLU A CA 1
ATOM 1270 C C . GLU A 1 163 ? 0.570 4.624 18.153 1.00 95.44 163 GLU A C 1
ATOM 1272 O O . GLU A 1 163 ? 1.208 4.452 17.114 1.00 95.44 163 GLU A O 1
ATOM 1277 N N . ALA A 1 164 ? 1.065 5.360 19.154 1.00 92.94 164 ALA A N 1
ATOM 1278 C CA . ALA A 1 164 ? 2.381 5.993 19.081 1.00 92.94 164 ALA A CA 1
ATOM 1279 C C . ALA A 1 164 ? 3.518 4.966 18.913 1.00 92.94 164 ALA A C 1
ATOM 1281 O O . ALA A 1 164 ? 4.468 5.200 18.160 1.00 92.94 164 ALA A O 1
ATOM 1282 N N . PHE A 1 165 ? 3.423 3.819 19.591 1.00 93.81 165 PHE A N 1
ATOM 1283 C CA . PHE A 1 165 ? 4.378 2.723 19.447 1.00 93.81 165 PHE A CA 1
ATOM 1284 C C . PHE A 1 165 ? 4.323 2.095 18.047 1.00 93.81 165 PHE A C 1
ATOM 1286 O O . PHE A 1 165 ? 5.366 1.950 17.409 1.00 93.81 165 PHE A O 1
ATOM 1293 N N . MET A 1 166 ? 3.128 1.787 17.538 1.00 94.25 166 MET A N 1
ATOM 1294 C CA . MET A 1 166 ? 2.952 1.229 16.193 1.00 94.25 166 MET A CA 1
ATOM 1295 C C . MET A 1 166 ? 3.447 2.189 15.108 1.00 94.25 166 MET A C 1
ATOM 1297 O O . MET A 1 166 ? 4.162 1.772 14.197 1.00 94.25 166 MET A O 1
ATOM 1301 N N . ASN A 1 167 ? 3.162 3.485 15.243 1.00 89.25 167 ASN A N 1
ATOM 1302 C CA . ASN A 1 167 ? 3.659 4.506 14.325 1.00 89.25 167 ASN A CA 1
ATOM 1303 C C . ASN A 1 167 ? 5.195 4.578 14.321 1.00 89.25 167 ASN A C 1
ATOM 1305 O O . ASN A 1 167 ? 5.812 4.699 13.265 1.00 89.25 167 ASN A O 1
ATOM 1309 N N . ARG A 1 168 ? 5.840 4.439 15.486 1.00 86.19 168 ARG A N 1
ATOM 1310 C CA . ARG A 1 168 ? 7.307 4.381 15.575 1.00 86.19 168 ARG A CA 1
ATOM 1311 C C . ARG A 1 168 ? 7.880 3.178 14.824 1.00 86.19 168 ARG A C 1
ATOM 1313 O O . ARG A 1 168 ? 8.894 3.326 14.148 1.00 86.19 168 ARG A O 1
ATOM 1320 N N . LEU A 1 169 ? 7.246 2.009 14.930 1.00 89.31 169 LEU A N 1
ATOM 1321 C CA . LEU A 1 169 ? 7.656 0.827 14.165 1.00 89.31 169 LEU A CA 1
ATOM 1322 C C . LEU A 1 169 ? 7.486 1.050 12.659 1.00 89.31 169 LEU A C 1
ATOM 1324 O O . LEU A 1 169 ? 8.395 0.739 11.892 1.00 89.31 169 LEU A O 1
ATOM 1328 N N . ALA A 1 170 ? 6.360 1.632 12.242 1.00 88.12 170 ALA A N 1
ATOM 1329 C CA . ALA A 1 170 ? 6.099 1.934 10.838 1.00 88.12 170 ALA A CA 1
ATOM 1330 C C . ALA A 1 170 ? 7.158 2.884 10.252 1.00 88.12 170 ALA A C 1
ATOM 1332 O O . ALA A 1 170 ? 7.730 2.584 9.208 1.00 88.12 170 ALA A O 1
ATOM 1333 N N . LEU A 1 171 ? 7.490 3.971 10.959 1.00 84.62 171 LEU A N 1
ATOM 1334 C CA . LEU A 1 171 ? 8.517 4.932 10.537 1.00 84.62 171 LEU A CA 1
ATOM 1335 C C . LEU A 1 171 ? 9.925 4.325 10.465 1.00 84.62 171 LE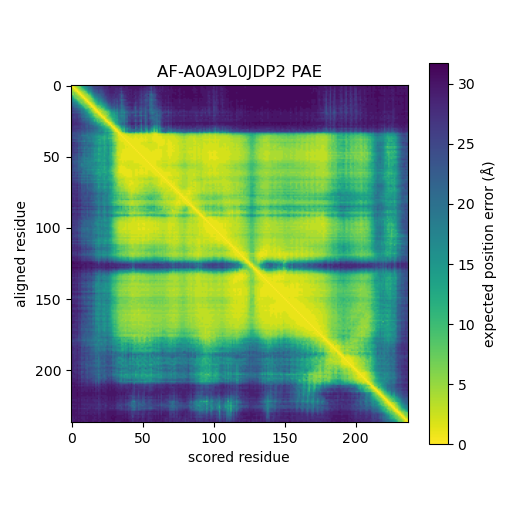U A C 1
ATOM 1337 O O . LEU A 1 171 ? 10.732 4.753 9.646 1.00 84.62 171 LEU A O 1
ATOM 1341 N N . ALA A 1 172 ? 10.229 3.328 11.298 1.00 84.06 172 ALA A N 1
ATOM 1342 C CA . ALA A 1 172 ? 11.495 2.607 11.209 1.00 84.06 172 ALA A CA 1
ATOM 1343 C C . ALA A 1 172 ? 11.546 1.689 9.972 1.00 84.06 172 ALA A C 1
ATOM 1345 O O . ALA A 1 172 ? 12.602 1.512 9.373 1.00 84.06 172 ALA A O 1
ATOM 1346 N N . ILE A 1 173 ? 10.418 1.103 9.569 1.00 84.38 173 ILE A N 1
ATOM 1347 C CA . ILE A 1 173 ? 10.365 0.171 8.434 1.00 84.38 173 ILE A CA 1
ATOM 1348 C C . ILE A 1 173 ? 10.261 0.907 7.092 1.00 84.38 173 ILE A C 1
ATOM 1350 O O . ILE A 1 173 ? 10.835 0.438 6.112 1.00 84.38 173 ILE A O 1
ATOM 1354 N N . ASP A 1 174 ? 9.569 2.047 7.030 1.00 83.00 174 ASP A N 1
ATOM 1355 C CA . ASP A 1 174 ? 9.254 2.749 5.775 1.00 83.00 174 ASP A CA 1
ATOM 1356 C C . ASP A 1 174 ? 10.470 2.995 4.849 1.00 83.00 174 ASP A C 1
ATOM 1358 O O . ASP A 1 174 ? 10.388 2.620 3.676 1.00 83.00 174 ASP A O 1
ATOM 1362 N N . PRO A 1 175 ? 11.646 3.463 5.329 1.00 79.94 175 PRO A N 1
ATOM 1363 C CA . PRO A 1 175 ? 12.822 3.658 4.470 1.00 79.94 175 PRO A CA 1
ATOM 1364 C C . PRO A 1 175 ? 13.354 2.366 3.830 1.00 79.94 175 PRO A C 1
ATOM 1366 O O . PRO A 1 175 ? 14.025 2.396 2.794 1.00 79.94 175 PRO A O 1
ATOM 1369 N N . LEU A 1 176 ? 13.081 1.214 4.447 1.00 82.12 176 LEU A N 1
ATOM 1370 C CA . LEU A 1 176 ? 13.534 -0.087 3.960 1.00 82.12 176 LEU A CA 1
ATOM 1371 C C . LEU A 1 176 ? 12.690 -0.589 2.788 1.00 82.12 176 LEU A C 1
ATOM 1373 O O . LEU A 1 176 ? 13.166 -1.428 2.030 1.00 82.12 176 LEU A O 1
ATOM 1377 N N . LEU A 1 177 ? 11.468 -0.077 2.617 1.00 81.94 177 LEU A N 1
ATOM 1378 C CA . LEU A 1 177 ? 10.552 -0.531 1.569 1.00 81.94 177 LEU A CA 1
ATOM 1379 C C . LEU A 1 177 ? 10.988 -0.093 0.161 1.00 81.94 177 LEU A C 1
ATOM 1381 O O . LEU A 1 177 ? 10.660 -0.777 -0.805 1.00 81.94 177 LEU A O 1
ATOM 1385 N N . ASP A 1 178 ? 11.722 1.019 0.042 1.00 77.12 178 ASP A N 1
ATOM 1386 C CA . ASP A 1 178 ? 12.218 1.552 -1.244 1.00 77.12 178 ASP A CA 1
ATOM 1387 C C . ASP A 1 178 ? 13.698 1.289 -1.501 1.00 77.12 178 ASP A C 1
ATOM 1389 O O . ASP A 1 178 ? 14.208 1.545 -2.594 1.00 77.12 178 ASP A O 1
ATOM 1393 N N . THR A 1 179 ? 14.415 0.807 -0.493 1.00 76.81 179 THR A N 1
ATOM 1394 C CA . THR A 1 179 ? 15.840 0.546 -0.641 1.00 76.81 179 THR A CA 1
ATOM 1395 C C . THR A 1 179 ? 16.032 -0.819 -1.292 1.00 76.81 179 THR A C 1
ATOM 1397 O O . THR A 1 179 ? 15.401 -1.802 -0.905 1.00 76.81 179 THR A O 1
ATOM 1400 N N . ALA A 1 180 ? 16.946 -0.900 -2.263 1.00 76.56 180 ALA A N 1
ATOM 1401 C CA . ALA A 1 180 ? 17.395 -2.186 -2.779 1.00 76.56 180 ALA A CA 1
ATOM 1402 C C . ALA A 1 180 ? 17.856 -3.087 -1.614 1.00 76.56 180 ALA A C 1
ATOM 1404 O O . ALA A 1 180 ? 18.613 -2.623 -0.753 1.00 76.56 180 ALA A O 1
ATOM 1405 N N . PRO A 1 181 ? 17.421 -4.359 -1.569 1.00 75.56 181 PRO A N 1
ATOM 1406 C CA . PRO A 1 181 ? 17.833 -5.261 -0.509 1.00 75.56 181 PRO A CA 1
ATOM 1407 C C . PRO A 1 181 ? 19.353 -5.422 -0.521 1.00 75.56 181 PRO A C 1
ATOM 1409 O O . PRO A 1 181 ? 19.999 -5.338 -1.570 1.00 75.56 181 PRO A O 1
ATOM 1412 N N . VAL A 1 182 ? 19.921 -5.666 0.659 1.00 74.88 182 VAL A N 1
ATOM 1413 C CA . VAL A 1 182 ? 21.355 -5.923 0.799 1.00 74.88 182 VAL A CA 1
ATOM 1414 C C . VAL A 1 182 ? 21.729 -7.110 -0.084 1.00 74.88 182 VAL A C 1
ATOM 1416 O O . VAL A 1 182 ? 21.134 -8.186 0.015 1.00 74.88 182 VAL A O 1
ATOM 1419 N N . ASP A 1 183 ? 22.736 -6.922 -0.931 1.00 76.12 183 ASP A N 1
ATOM 1420 C CA . ASP A 1 183 ? 23.310 -8.004 -1.723 1.00 76.12 183 ASP A CA 1
ATOM 1421 C C . ASP A 1 183 ? 24.106 -8.938 -0.799 1.00 76.12 183 ASP A C 1
ATOM 1423 O O . ASP A 1 183 ? 25.297 -8.747 -0.531 1.00 76.12 183 ASP A O 1
ATOM 1427 N N . MET A 1 184 ? 23.409 -9.940 -0.262 1.00 78.44 184 MET A N 1
ATOM 1428 C CA . MET A 1 184 ? 23.971 -10.908 0.678 1.00 78.44 184 MET A CA 1
ATOM 1429 C C . MET A 1 184 ? 25.092 -11.739 0.050 1.00 78.44 184 MET A C 1
ATOM 1431 O O . MET A 1 184 ? 26.023 -12.142 0.748 1.00 78.44 184 MET A O 1
ATOM 1435 N N . GLU A 1 185 ? 25.045 -11.977 -1.261 1.00 78.81 185 GLU A N 1
ATOM 1436 C CA . GLU A 1 185 ? 26.071 -12.739 -1.964 1.00 78.81 185 GLU A CA 1
ATOM 1437 C C . GLU A 1 185 ? 27.360 -11.923 -2.097 1.00 78.81 185 GLU A C 1
ATOM 1439 O O . GLU A 1 185 ? 28.434 -12.408 -1.723 1.00 78.81 185 GLU A O 1
ATOM 1444 N N . ALA A 1 186 ? 27.260 -10.659 -2.515 1.00 74.94 186 ALA A N 1
ATOM 1445 C CA . ALA A 1 186 ? 28.400 -9.747 -2.530 1.00 74.94 186 ALA A CA 1
ATOM 1446 C C . ALA A 1 186 ? 28.968 -9.505 -1.120 1.00 74.94 186 ALA A C 1
ATOM 1448 O O . ALA A 1 186 ? 30.187 -9.410 -0.958 1.00 74.94 186 ALA A O 1
ATOM 1449 N N . PHE A 1 187 ? 28.121 -9.459 -0.088 1.00 75.44 187 PHE A N 1
ATOM 1450 C CA . PHE A 1 187 ? 28.559 -9.288 1.299 1.00 75.44 187 PHE A CA 1
ATOM 1451 C C . PHE A 1 187 ? 29.304 -10.518 1.853 1.00 75.44 187 PHE A C 1
ATOM 1453 O O . PHE A 1 187 ? 30.335 -10.383 2.516 1.00 75.44 187 PHE A O 1
ATOM 1460 N N . GLN A 1 188 ? 28.818 -11.732 1.578 1.00 80.62 188 GLN A N 1
ATOM 1461 C CA . GLN A 1 188 ? 29.396 -12.965 2.130 1.00 80.62 188 GLN A CA 1
ATOM 1462 C C . GLN A 1 188 ? 30.572 -13.509 1.319 1.00 80.62 188 GLN A C 1
ATOM 1464 O O . GLN A 1 188 ? 31.505 -14.069 1.897 1.00 80.62 188 GLN A O 1
ATOM 1469 N N . ARG A 1 189 ? 30.527 -13.372 -0.010 1.00 83.44 189 ARG A N 1
ATOM 1470 C CA . ARG A 1 189 ? 31.460 -14.018 -0.948 1.00 83.44 189 ARG A CA 1
ATOM 1471 C C . ARG A 1 189 ? 32.217 -13.029 -1.836 1.00 83.44 189 ARG A C 1
ATOM 1473 O O . ARG A 1 189 ? 33.143 -13.433 -2.530 1.00 83.44 189 ARG A O 1
ATOM 1480 N N . GLY A 1 190 ? 31.882 -11.740 -1.785 1.00 79.00 190 GLY A N 1
ATOM 1481 C CA . GLY A 1 190 ? 32.578 -10.707 -2.546 1.00 79.00 190 GLY A CA 1
ATOM 1482 C C . GLY A 1 190 ? 33.946 -10.334 -1.974 1.00 79.00 190 GLY A C 1
ATOM 1483 O O . GLY A 1 190 ? 34.297 -10.632 -0.825 1.00 79.00 190 GLY A O 1
ATOM 1484 N N . SER A 1 191 ? 34.716 -9.631 -2.801 1.00 84.69 191 SER A N 1
ATOM 1485 C CA . SER A 1 191 ? 35.985 -9.002 -2.424 1.00 84.69 191 SER A CA 1
ATOM 1486 C C . SER A 1 191 ? 35.802 -7.962 -1.311 1.00 84.69 191 SER A C 1
ATOM 1488 O O . SER A 1 191 ? 34.720 -7.407 -1.126 1.00 84.69 191 SER A O 1
ATOM 1490 N N . LEU A 1 192 ? 36.881 -7.633 -0.597 1.00 82.56 192 LEU A N 1
ATOM 1491 C CA . LEU A 1 192 ? 36.872 -6.665 0.510 1.00 82.56 192 LEU A CA 1
ATOM 1492 C C . LEU A 1 192 ? 36.264 -5.303 0.106 1.00 82.56 192 LEU A C 1
ATOM 1494 O O . LEU A 1 192 ? 35.471 -4.733 0.850 1.00 82.56 192 LEU A O 1
ATOM 1498 N N . LEU A 1 193 ? 36.543 -4.839 -1.118 1.00 82.06 193 LEU A N 1
ATOM 1499 C CA . LEU A 1 193 ? 35.946 -3.635 -1.714 1.00 82.06 193 LEU A CA 1
ATOM 1500 C C . LEU A 1 193 ? 34.434 -3.762 -1.965 1.00 82.06 193 LEU A C 1
ATOM 1502 O O . LEU A 1 193 ? 33.696 -2.807 -1.729 1.00 82.06 193 LEU A O 1
ATOM 1506 N N . GLN A 1 194 ? 33.957 -4.917 -2.439 1.00 77.81 194 GLN A N 1
ATOM 1507 C CA . GLN A 1 194 ? 32.523 -5.170 -2.645 1.00 77.81 194 GLN A CA 1
ATOM 1508 C C . GLN A 1 194 ? 31.774 -5.239 -1.313 1.00 77.81 194 GLN A C 1
ATOM 1510 O O . GLN A 1 194 ? 30.702 -4.650 -1.192 1.00 77.81 194 GLN A O 1
ATOM 1515 N N . ARG A 1 195 ? 32.381 -5.851 -0.291 1.00 79.19 195 ARG A N 1
ATOM 1516 C CA . ARG A 1 195 ? 31.846 -5.862 1.076 1.00 79.19 195 ARG A CA 1
ATOM 1517 C C . ARG A 1 195 ? 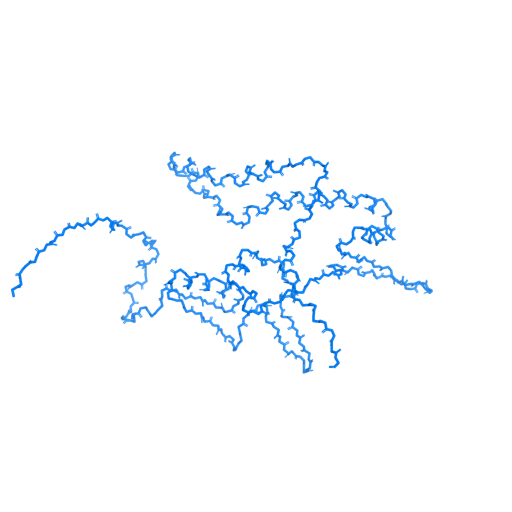31.737 -4.448 1.635 1.00 79.19 195 ARG A C 1
ATOM 1519 O O . ARG A 1 195 ? 30.665 -4.056 2.085 1.00 79.19 195 ARG A O 1
ATOM 1526 N N . LEU A 1 196 ? 32.791 -3.640 1.511 1.00 77.62 196 LEU A N 1
ATOM 1527 C CA . LEU A 1 196 ? 32.767 -2.246 1.964 1.00 77.62 196 LEU A CA 1
ATOM 1528 C C . LEU A 1 196 ? 31.697 -1.417 1.235 1.00 77.62 196 LEU A C 1
ATOM 1530 O O . LEU A 1 196 ? 30.986 -0.638 1.863 1.00 77.62 196 LEU A O 1
ATOM 1534 N N . LYS A 1 197 ? 31.525 -1.620 -0.080 1.00 76.00 197 LYS A N 1
ATOM 1535 C CA . LYS A 1 197 ? 30.447 -0.978 -0.851 1.00 76.00 197 LYS A CA 1
ATOM 1536 C C . LYS A 1 197 ? 29.065 -1.434 -0.389 1.00 76.00 197 LYS A C 1
ATOM 1538 O O . LYS A 1 197 ? 28.180 -0.596 -0.245 1.00 76.00 197 LYS A O 1
ATOM 1543 N N . SER A 1 198 ? 28.878 -2.719 -0.096 1.00 73.75 198 SER A N 1
ATOM 1544 C CA . SER A 1 198 ? 27.600 -3.238 0.405 1.00 73.75 198 SER A CA 1
ATOM 1545 C C . SER A 1 198 ? 27.234 -2.693 1.792 1.00 73.75 198 SER A C 1
ATOM 1547 O O . SER A 1 198 ? 26.054 -2.520 2.065 1.00 73.75 198 SER A O 1
ATOM 1549 N N . LEU A 1 199 ? 28.193 -2.266 2.626 1.00 71.75 199 LEU A N 1
ATOM 1550 C CA . LEU A 1 199 ? 27.881 -1.572 3.888 1.00 71.75 199 LEU A CA 1
ATOM 1551 C C . LEU A 1 199 ? 27.104 -0.265 3.673 1.00 71.75 199 LEU A C 1
ATOM 1553 O O . LEU A 1 199 ? 26.326 0.136 4.534 1.00 71.75 199 LEU A O 1
ATOM 1557 N N . SER A 1 200 ? 27.250 0.390 2.515 1.00 70.75 200 SER A N 1
ATOM 1558 C CA . SER A 1 200 ? 26.450 1.582 2.198 1.00 70.75 200 SER A CA 1
ATOM 1559 C C . SER A 1 200 ? 24.951 1.279 2.063 1.00 70.75 200 SER A C 1
ATOM 1561 O O . SER A 1 200 ? 24.136 2.160 2.331 1.00 70.75 200 SER A O 1
ATOM 1563 N N . THR A 1 201 ? 24.588 0.027 1.755 1.00 69.12 201 THR A N 1
ATOM 1564 C CA . THR A 1 201 ? 23.195 -0.455 1.720 1.00 69.12 201 THR A CA 1
ATOM 1565 C C . THR A 1 201 ? 22.603 -0.677 3.117 1.00 69.12 201 THR A C 1
ATOM 1567 O O . THR A 1 201 ? 21.394 -0.816 3.251 1.00 69.12 201 THR A O 1
ATOM 1570 N N . LEU A 1 202 ? 23.424 -0.617 4.178 1.00 70.94 202 LEU A N 1
ATOM 1571 C CA . LEU A 1 202 ? 22.972 -0.637 5.576 1.00 70.94 202 LEU A CA 1
ATOM 1572 C C . LEU A 1 202 ? 22.596 0.756 6.105 1.00 70.94 202 LEU A C 1
ATOM 1574 O O . LEU A 1 202 ? 22.052 0.861 7.203 1.00 70.94 202 LEU A O 1
ATOM 1578 N N . LYS A 1 203 ? 22.866 1.841 5.361 1.00 72.94 203 LYS A N 1
ATOM 1579 C CA . LYS A 1 203 ? 22.513 3.207 5.794 1.00 72.94 203 LYS A CA 1
ATOM 1580 C C . LYS A 1 203 ? 21.028 3.354 6.153 1.00 72.94 203 LYS A C 1
ATOM 1582 O O . LYS A 1 203 ? 20.769 3.923 7.210 1.00 72.94 203 LYS A O 1
ATOM 1587 N N . PRO A 1 204 ? 20.071 2.826 5.368 1.00 69.69 204 PRO A N 1
ATOM 1588 C CA . PRO A 1 204 ? 18.652 2.917 5.712 1.00 69.69 204 PRO A CA 1
ATOM 1589 C C . PRO A 1 204 ? 18.293 2.142 6.982 1.00 69.69 204 PRO A C 1
ATOM 1591 O O . PRO A 1 204 ? 17.475 2.612 7.761 1.00 69.69 204 PRO A O 1
ATOM 1594 N N . LEU A 1 205 ? 18.969 1.018 7.262 1.00 69.44 205 LEU A N 1
ATOM 1595 C CA . LEU A 1 205 ? 18.813 0.274 8.522 1.00 69.44 205 LEU A CA 1
ATOM 1596 C C . LEU A 1 205 ? 19.330 1.074 9.727 1.00 69.44 205 LEU A C 1
ATOM 1598 O O . LEU A 1 205 ? 18.704 1.094 10.783 1.00 69.44 205 LEU A O 1
ATOM 1602 N N . LEU A 1 206 ? 20.457 1.770 9.569 1.00 71.62 206 LEU A N 1
ATOM 1603 C CA . LEU A 1 206 ? 20.998 2.642 10.614 1.00 71.62 206 LEU A CA 1
ATOM 1604 C C . LEU A 1 206 ? 20.123 3.886 10.825 1.00 71.62 206 LEU A C 1
ATOM 1606 O O . LEU A 1 206 ? 19.901 4.293 11.962 1.00 71.62 206 LEU A O 1
ATOM 1610 N N . GLN A 1 207 ? 19.587 4.467 9.750 1.00 67.12 207 GLN A N 1
ATOM 1611 C CA . GLN A 1 207 ? 18.647 5.591 9.805 1.00 67.12 207 GLN A CA 1
ATOM 1612 C C . GLN A 1 207 ? 17.325 5.188 10.460 1.00 67.12 207 GLN A C 1
ATOM 1614 O O . GLN A 1 207 ? 16.839 5.918 11.320 1.00 67.12 207 GLN A O 1
ATOM 1619 N N . ALA A 1 208 ? 16.792 4.010 10.138 1.00 65.94 208 ALA A N 1
ATOM 1620 C CA . ALA A 1 208 ? 15.638 3.429 10.816 1.00 65.94 208 ALA A CA 1
ATOM 1621 C C . ALA A 1 208 ? 15.849 3.328 12.338 1.00 65.94 208 ALA A C 1
ATOM 1623 O O . ALA A 1 208 ? 14.951 3.660 13.108 1.00 65.94 208 ALA A O 1
ATOM 1624 N N . GLY A 1 209 ? 17.051 2.934 12.778 1.00 65.81 209 GLY A N 1
ATOM 1625 C CA . GLY A 1 209 ? 17.409 2.877 14.200 1.00 65.81 209 GLY A CA 1
ATOM 1626 C C . GLY A 1 209 ? 17.670 4.241 14.857 1.00 65.81 209 GLY A C 1
ATOM 1627 O O . GLY A 1 209 ? 17.450 4.390 16.056 1.00 65.81 209 GLY A O 1
ATOM 1628 N N . ALA A 1 210 ? 18.133 5.236 14.093 1.00 65.19 210 ALA A N 1
ATOM 1629 C CA . ALA A 1 210 ? 18.512 6.563 14.592 1.00 65.19 210 ALA A CA 1
ATOM 1630 C C . ALA A 1 210 ? 17.378 7.606 14.557 1.00 65.19 210 ALA A C 1
ATOM 1632 O O . ALA A 1 210 ? 17.475 8.638 15.222 1.00 65.19 210 ALA A O 1
ATOM 1633 N N . SER A 1 211 ? 16.305 7.363 13.797 1.00 55.78 211 SER A N 1
ATOM 1634 C CA . SER A 1 211 ? 15.164 8.277 13.637 1.00 55.78 211 SER A CA 1
ATOM 1635 C C . SER A 1 211 ? 14.252 8.251 14.870 1.00 55.78 211 SER A C 1
ATOM 1637 O O . SER A 1 211 ? 13.121 7.768 14.827 1.00 55.78 211 SER A O 1
ATOM 1639 N N . HIS A 1 212 ? 14.746 8.741 16.007 1.00 54.72 212 HIS A N 1
ATOM 1640 C CA . HIS A 1 212 ? 13.958 8.903 17.228 1.00 54.72 212 HIS A CA 1
ATOM 1641 C C . HIS A 1 212 ? 14.007 10.348 17.734 1.00 54.72 212 HIS A C 1
ATOM 1643 O O . HIS A 1 212 ? 14.988 10.736 18.367 1.00 54.72 212 HIS A O 1
ATOM 1649 N N . PRO A 1 213 ? 12.942 11.145 17.525 1.00 45.38 213 PRO A N 1
ATOM 1650 C CA . PRO A 1 213 ? 12.666 12.281 18.388 1.00 45.38 213 PRO A CA 1
ATOM 1651 C C . PRO A 1 213 ? 12.093 11.793 19.738 1.00 45.38 213 PRO A C 1
ATOM 1653 O O . PRO A 1 213 ? 11.492 10.712 19.801 1.00 45.38 213 PRO A O 1
ATOM 1656 N N . PRO A 1 214 ? 12.273 12.555 20.834 1.00 43.44 214 PRO A N 1
ATOM 1657 C CA . PRO A 1 214 ? 11.675 12.233 22.126 1.00 43.44 214 PRO A CA 1
ATOM 1658 C C . PRO A 1 214 ? 10.139 12.279 22.057 1.00 43.44 214 PRO A C 1
ATOM 1660 O O . PRO A 1 214 ? 9.553 12.942 21.201 1.00 43.44 214 PRO A O 1
ATOM 1663 N N . LEU A 1 215 ? 9.491 11.557 22.977 1.00 41.88 215 LEU A N 1
ATOM 1664 C CA . LEU A 1 215 ? 8.036 11.511 23.157 1.00 41.88 215 LEU A CA 1
ATOM 1665 C C . LEU A 1 215 ? 7.460 12.939 23.228 1.00 41.88 215 LEU A C 1
ATOM 1667 O O . LEU A 1 215 ? 7.636 13.608 24.242 1.00 41.88 215 LEU A O 1
ATOM 1671 N N . GLY A 1 216 ? 6.785 13.411 22.173 1.00 41.47 216 GLY A N 1
ATOM 1672 C CA . GLY A 1 216 ? 6.077 14.697 22.239 1.00 41.47 216 GLY A CA 1
ATOM 1673 C C . GLY A 1 216 ? 5.710 15.400 20.930 1.00 41.47 216 GLY A C 1
ATOM 1674 O O . GLY A 1 216 ? 4.815 16.237 20.955 1.00 41.47 216 GLY A O 1
ATOM 1675 N N . SER A 1 217 ? 6.324 15.091 19.784 1.00 38.78 217 SER A N 1
ATOM 1676 C CA . SER A 1 217 ? 6.013 15.786 18.520 1.00 38.78 217 SER A CA 1
ATOM 1677 C C . SER A 1 217 ? 5.289 14.872 17.527 1.00 38.78 217 SER A C 1
ATOM 1679 O O . SER A 1 217 ? 5.883 14.338 16.592 1.00 38.78 217 SER A O 1
ATOM 1681 N N . SER A 1 218 ? 3.994 14.665 17.730 1.00 37.47 218 SER A N 1
ATOM 1682 C CA . SER A 1 218 ? 3.124 14.021 16.746 1.00 37.47 218 SER A CA 1
ATOM 1683 C C . SER A 1 218 ? 2.498 15.081 15.840 1.00 37.47 218 SER A C 1
ATOM 1685 O O . SER A 1 218 ? 1.369 15.509 16.071 1.00 37.47 218 SER A O 1
ATOM 1687 N N . SER A 1 219 ? 3.212 15.508 14.797 1.00 32.84 219 SER A N 1
ATOM 1688 C CA . SER A 1 219 ? 2.541 15.959 13.579 1.00 32.84 219 SER A CA 1
ATOM 1689 C C . SER A 1 219 ? 2.386 14.740 12.680 1.00 32.84 219 SER A C 1
ATOM 1691 O O . SER A 1 219 ? 3.352 14.141 12.213 1.00 32.84 219 SER A O 1
ATOM 1693 N N . VAL A 1 220 ? 1.135 14.332 12.492 1.00 38.06 220 VAL A N 1
ATOM 1694 C CA . VAL A 1 220 ? 0.747 13.354 11.481 1.00 38.06 220 VAL A CA 1
ATOM 1695 C C . VAL A 1 220 ? 1.298 13.867 10.151 1.00 38.06 220 VAL A C 1
ATOM 1697 O O . VAL A 1 220 ? 0.907 14.948 9.707 1.00 38.06 220 VAL A O 1
ATOM 1700 N N . GLN A 1 221 ? 2.194 13.119 9.501 1.00 36.38 221 GLN A N 1
ATOM 1701 C CA . GLN A 1 221 ? 2.406 13.291 8.066 1.00 36.38 221 GLN A CA 1
ATOM 1702 C C . GLN A 1 221 ? 1.152 12.747 7.381 1.00 36.38 221 GLN A C 1
ATOM 1704 O O . GLN A 1 221 ? 1.094 11.632 6.872 1.00 36.38 221 GLN A O 1
ATOM 1709 N N . ALA A 1 222 ? 0.091 13.549 7.444 1.00 41.06 222 ALA A N 1
ATOM 1710 C CA . ALA A 1 222 ? -1.014 13.424 6.531 1.00 41.06 222 ALA A CA 1
ATOM 1711 C C . ALA A 1 222 ? -0.413 13.591 5.137 1.00 41.06 222 ALA A C 1
ATOM 1713 O O . ALA A 1 222 ? 0.516 14.385 4.941 1.00 41.06 222 ALA A O 1
ATOM 1714 N N . TRP A 1 223 ? -0.944 12.846 4.171 1.00 37.38 223 TRP A N 1
ATOM 1715 C CA . TRP A 1 223 ? -0.710 13.156 2.768 1.00 37.38 223 TRP A CA 1
ATOM 1716 C C . TRP A 1 223 ? -0.838 14.673 2.594 1.00 37.38 223 TRP A C 1
ATOM 1718 O O . TRP A 1 223 ? -1.790 15.239 3.145 1.00 37.38 223 TRP A O 1
ATOM 1728 N N . PRO A 1 224 ? 0.108 15.345 1.911 1.00 33.06 224 PRO A N 1
ATOM 1729 C CA . PRO A 1 224 ? 0.078 16.795 1.820 1.00 33.06 224 PRO A CA 1
ATOM 1730 C C . PRO A 1 224 ? -1.324 17.237 1.401 1.00 33.06 224 PRO A C 1
ATOM 1732 O O . PRO A 1 224 ? -1.920 16.622 0.516 1.00 33.06 224 PRO A O 1
ATOM 1735 N N . SER A 1 225 ? -1.880 18.272 2.035 1.00 37.81 225 SER A N 1
ATOM 1736 C CA . SER A 1 225 ? -3.270 18.703 1.810 1.00 37.81 225 SER A CA 1
ATOM 1737 C C . SER A 1 225 ? -3.585 18.989 0.331 1.00 37.81 225 SER A C 1
ATOM 1739 O O . SER A 1 225 ? -4.746 18.974 -0.069 1.00 37.81 225 SER A O 1
ATOM 1741 N N . SER A 1 226 ? -2.561 19.186 -0.507 1.00 41.50 226 SER A N 1
ATOM 1742 C CA . SER A 1 226 ? -2.644 19.287 -1.970 1.00 41.50 226 SER A CA 1
ATOM 1743 C C . SER A 1 226 ? -3.060 17.986 -2.686 1.00 41.50 226 SER A C 1
ATOM 1745 O O . SER A 1 226 ? -3.558 18.032 -3.817 1.00 41.50 226 SER A O 1
ATOM 1747 N N . VAL A 1 227 ? -2.890 16.826 -2.049 1.00 43.03 227 VAL A N 1
ATOM 1748 C CA . VAL A 1 227 ? -3.383 15.521 -2.515 1.00 43.03 227 VAL A CA 1
ATOM 1749 C C . VAL A 1 227 ? -4.833 15.291 -2.076 1.00 43.03 227 VAL A C 1
ATOM 1751 O O . VAL A 1 227 ? -5.596 14.689 -2.824 1.00 43.03 227 VAL A O 1
ATOM 1754 N N . ILE A 1 228 ? -5.228 15.828 -0.917 1.00 44.28 228 ILE A N 1
ATOM 1755 C CA . ILE A 1 228 ? -6.543 15.603 -0.292 1.00 44.28 228 ILE A CA 1
ATOM 1756 C C . ILE A 1 228 ? -7.607 16.600 -0.792 1.00 44.28 228 ILE A C 1
ATOM 1758 O O . ILE A 1 228 ? -8.746 16.216 -1.047 1.00 44.28 228 ILE A O 1
ATOM 1762 N N . ASN A 1 229 ? -7.256 17.873 -1.000 1.00 35.88 229 ASN A N 1
ATOM 1763 C CA . ASN A 1 229 ? -8.213 18.903 -1.410 1.00 35.88 229 ASN A CA 1
ATOM 1764 C C . ASN A 1 229 ? -8.306 19.005 -2.937 1.00 35.88 229 ASN A C 1
ATOM 1766 O O . ASN A 1 229 ? -7.594 19.769 -3.589 1.00 35.88 229 ASN A O 1
ATOM 1770 N N . GLY A 1 230 ? -9.211 18.221 -3.515 1.00 39.12 230 GLY A N 1
ATOM 1771 C CA . GLY A 1 230 ? -9.572 18.280 -4.928 1.00 39.12 230 GLY A CA 1
ATOM 1772 C C . GLY A 1 230 ? -11.055 18.005 -5.138 1.00 39.12 230 GLY A C 1
ATOM 1773 O O . GLY A 1 230 ? -11.393 17.036 -5.807 1.00 39.12 230 GLY A O 1
ATOM 1774 N N . GLY A 1 231 ? -11.932 18.829 -4.554 1.00 35.66 231 GLY A N 1
ATOM 1775 C CA . GLY A 1 231 ? -13.364 18.776 -4.860 1.00 35.66 231 GLY A CA 1
ATOM 1776 C C . GLY A 1 231 ? -14.285 19.290 -3.759 1.00 35.66 231 GLY A C 1
ATOM 1777 O O . GLY A 1 231 ? -15.041 18.512 -3.196 1.00 35.66 231 GLY A O 1
ATOM 1778 N N . SER A 1 232 ? -14.267 20.597 -3.489 1.00 32.28 232 SER A N 1
ATOM 1779 C CA . SER A 1 232 ? -15.465 21.289 -2.999 1.00 32.28 232 SER A CA 1
ATOM 1780 C C . SER A 1 232 ? -15.984 22.139 -4.151 1.00 32.28 232 SER A C 1
ATOM 1782 O O . SER A 1 232 ? -15.544 23.267 -4.373 1.00 32.28 232 SER A O 1
ATOM 1784 N N . THR A 1 233 ? -16.848 21.549 -4.973 1.00 35.50 233 THR A N 1
ATOM 1785 C CA . THR A 1 233 ? -17.696 22.312 -5.886 1.00 35.50 233 THR A CA 1
ATOM 1786 C C . THR A 1 233 ? -18.747 23.001 -5.029 1.00 35.50 233 THR A C 1
ATOM 1788 O O . THR A 1 233 ? -19.608 22.342 -4.446 1.00 35.50 233 THR A O 1
ATOM 1791 N N . LYS A 1 234 ? -18.639 24.331 -4.934 1.00 32.78 234 LYS A N 1
ATOM 1792 C CA . LYS A 1 234 ? -19.724 25.198 -4.474 1.00 32.78 234 LYS A CA 1
ATOM 1793 C C . LYS A 1 234 ? -21.001 24.858 -5.242 1.00 32.78 234 LYS A C 1
ATOM 1795 O O . LYS A 1 234 ? -20.944 24.519 -6.422 1.00 32.78 234 LYS A O 1
ATOM 1800 N N . GLY A 1 235 ? -22.107 24.928 -4.512 1.00 30.80 235 GLY A N 1
ATOM 1801 C CA . GLY A 1 235 ? -23.430 24.524 -4.943 1.00 30.80 235 GLY A CA 1
ATOM 1802 C C . GLY A 1 235 ? -23.878 25.119 -6.274 1.00 30.80 235 GLY A C 1
ATOM 1803 O O . GLY A 1 235 ? -23.515 26.233 -6.654 1.00 30.80 235 GLY A O 1
ATOM 1804 N N . GLN A 1 236 ? -24.697 24.303 -6.923 1.00 29.16 236 GLN A N 1
ATOM 1805 C CA . GLN A 1 236 ? -25.704 24.662 -7.910 1.00 29.16 236 GLN A CA 1
ATOM 1806 C C . GLN A 1 236 ? -26.555 25.867 -7.468 1.00 29.16 236 GLN A C 1
ATOM 1808 O O . GLN A 1 236 ? -26.630 26.196 -6.279 1.00 29.16 236 GLN A O 1
ATOM 1813 N N . PRO A 1 237 ? -27.199 26.525 -8.435 1.00 41.03 237 PRO A N 1
ATOM 1814 C CA . PRO A 1 237 ? -28.589 26.160 -8.725 1.00 41.03 237 PRO A CA 1
ATOM 1815 C C . PRO A 1 237 ? -28.743 25.224 -9.927 1.00 41.03 237 PRO A C 1
ATOM 1817 O O . PRO A 1 237 ? -27.892 25.270 -10.845 1.00 41.03 237 PRO A O 1
#

Organism: Equus asinus (NCBI:txid9793)

Sequence (237 aa):
MAASGRGLCRAVGASPRPAWRRAHWEARGHLKPEYDAVVIGAGHNGLVAAAYLQRLGVNTAVFERRHVIGGAAVTEEIIPGFKFSRASYLLSLLRPQIYTDLELKKHGLRLHLRNPYSFTPLLEEGTGSKVPRSLLLGTDMVENQKQISQFSPQDAQAFPRYEAFMNRLALAIDPLLDTAPVDMEAFQRGSLLQRLKSLSTLKPLLQAGASHPPLGSSSVQAWPSSVINGGSTKGQP